Protein AF-V4YNF7-F1 (afdb_monomer_lite)

Radius of gyration: 17.8 Å; chains: 1; bounding box: 42×42×47 Å

Secondary structure (DSSP, 8-state):
-----TTTHHHHHHHHHHHHHHSPPPTTTHHHHHHHHHHHHHHHHHHHHTS-GGG--SHHHHHHHHHHHHHHTSBTTSTTT-------TTSSS-----TT-BHHHHHHHHHHHHHSS-GGGEEEEEETTEEEEEEEEEE-TTS-EEEEEEEHHHHHHHHHHHHHHHHHHHHHHTTTS-THHHHHHHHHHHHHH--

Foldseek 3Di:
DDDDDPVRNLLVVLVVLLVQLVDDDDPQCLQVSLQVSLLVNLLSLLVLCPPDPVPPPDLLSVLSVVLLVVQQVAQCCDPPNNDDLPPDPPDPWFDPNCPPDGSNQVSVFQNCQCPPPNVVQWAFDDDVPGTFFIKTWDAHPVRDIGIGTDGSSNSSSNSNVSSVSSSVSNLVSVPPDDPVSVVVVVVVVVVVVVD

Sequence (195 aa):
MTEITKAHAEWAVVDRLRTMLNETPHAEYNVTQSYGLCVAILAWVMQRVRTPESTDNSTEDRAAISVKVALDGQNVEDLPWALNTGGSERQLHTSGDFKGFTAYDFLKWLRDASCHGDARQVSPVNSGSTLGGFEFRASARNDRERTLVLTERDLRRIGLGLAAMYCQALQSAASPSSIHFVEDAQSMCEERIAA

pLDDT: mean 81.96, std 17.47, range [40.94, 98.19]

Structure (mmCIF, N/CA/C/O backbone):
data_AF-V4YNF7-F1
#
_entry.id   AF-V4YNF7-F1
#
loop_
_atom_site.group_PDB
_atom_site.id
_atom_site.type_symbol
_atom_site.label_atom_id
_atom_site.label_alt_id
_atom_site.label_comp_id
_atom_site.label_asym_id
_atom_site.label_entity_id
_atom_site.label_seq_id
_atom_site.pdbx_PDB_ins_code
_atom_site.Cartn_x
_atom_site.Cartn_y
_atom_site.Cartn_z
_atom_site.occupancy
_atom_site.B_iso_or_equiv
_atom_site.auth_seq_id
_atom_site.auth_comp_id
_atom_site.auth_asym_id
_atom_site.auth_atom_id
_atom_site.pdbx_PDB_model_num
ATOM 1 N N . MET A 1 1 ? 0.055 -25.004 -10.264 1.00 45.66 1 MET A N 1
ATOM 2 C CA . MET A 1 1 ? 0.685 -23.821 -9.638 1.00 45.66 1 MET A CA 1
ATOM 3 C C . MET A 1 1 ? 2.014 -23.605 -10.347 1.00 45.66 1 MET A C 1
ATOM 5 O O . MET A 1 1 ? 2.858 -24.488 -10.273 1.00 45.66 1 MET A O 1
ATOM 9 N N . THR A 1 2 ? 2.153 -22.528 -11.118 1.00 60.88 2 THR A N 1
ATOM 10 C CA . THR A 1 2 ? 3.309 -22.301 -12.005 1.00 60.88 2 THR A CA 1
ATOM 11 C C . THR A 1 2 ? 4.480 -21.693 -11.230 1.00 60.88 2 THR A C 1
ATOM 13 O O . THR A 1 2 ? 4.279 -20.921 -10.287 1.00 60.88 2 THR A O 1
ATOM 16 N N . GLU A 1 3 ? 5.706 -22.047 -11.596 1.00 80.25 3 GLU A N 1
ATOM 17 C CA . GLU A 1 3 ? 6.935 -21.544 -10.978 1.00 80.25 3 GLU A CA 1
ATOM 18 C C . GLU A 1 3 ? 7.101 -20.026 -11.194 1.00 80.25 3 GLU A C 1
ATOM 20 O O . GLU A 1 3 ? 6.721 -19.495 -12.236 1.00 80.25 3 GLU A O 1
ATOM 25 N N . ILE A 1 4 ? 7.653 -19.312 -10.205 1.00 76.88 4 ILE A N 1
ATOM 26 C CA . ILE A 1 4 ? 8.141 -17.938 -10.397 1.00 76.88 4 ILE A CA 1
ATOM 27 C C . ILE A 1 4 ? 9.621 -18.035 -10.748 1.00 76.88 4 ILE A C 1
ATOM 29 O O . ILE A 1 4 ? 10.442 -18.363 -9.893 1.00 76.88 4 ILE A O 1
ATOM 33 N N . THR A 1 5 ? 9.968 -17.751 -11.999 1.00 76.75 5 THR A N 1
ATOM 34 C CA . THR A 1 5 ? 11.367 -17.750 -12.437 1.00 76.75 5 THR A CA 1
ATOM 35 C C . THR A 1 5 ? 12.079 -16.479 -11.969 1.00 76.75 5 THR A C 1
ATOM 37 O O . THR A 1 5 ? 11.452 -15.447 -11.721 1.00 76.75 5 THR A O 1
ATOM 40 N N . LYS A 1 6 ? 13.417 -16.516 -11.887 1.00 73.88 6 LYS A N 1
ATOM 41 C CA . LYS A 1 6 ? 14.224 -15.339 -11.507 1.00 73.88 6 LYS A CA 1
ATOM 42 C C . LYS A 1 6 ? 13.979 -14.126 -12.409 1.00 73.88 6 LYS A C 1
ATOM 44 O O . LYS A 1 6 ? 14.010 -13.008 -11.915 1.00 73.88 6 LYS A O 1
ATOM 49 N N . ALA A 1 7 ? 13.707 -14.356 -13.694 1.00 67.62 7 ALA A N 1
ATOM 50 C CA . ALA A 1 7 ? 13.445 -13.298 -14.666 1.00 67.62 7 ALA A CA 1
ATOM 51 C C . ALA A 1 7 ? 12.148 -12.519 -14.378 1.00 67.62 7 ALA A C 1
ATOM 53 O O . ALA A 1 7 ? 12.031 -11.363 -14.759 1.00 67.62 7 ALA A O 1
ATOM 54 N N . HIS A 1 8 ? 11.176 -13.133 -13.697 1.00 70.62 8 HIS A N 1
ATOM 55 C CA . HIS A 1 8 ? 9.860 -12.532 -13.448 1.00 70.62 8 HIS A CA 1
ATOM 56 C C . HIS A 1 8 ? 9.594 -12.267 -11.967 1.00 70.62 8 HIS A C 1
ATOM 58 O O . HIS A 1 8 ? 8.518 -11.787 -11.614 1.00 70.62 8 HIS A O 1
ATOM 64 N N . ALA A 1 9 ? 10.551 -12.593 -11.093 1.00 74.31 9 ALA A N 1
ATOM 65 C CA . ALA A 1 9 ? 10.332 -12.648 -9.655 1.00 74.31 9 ALA A CA 1
ATOM 66 C C . ALA A 1 9 ? 9.766 -11.346 -9.079 1.00 74.31 9 ALA A C 1
ATOM 68 O O . ALA A 1 9 ? 8.879 -11.399 -8.233 1.00 74.31 9 ALA A O 1
ATOM 69 N N . GLU A 1 10 ? 10.215 -10.188 -9.564 1.00 78.62 10 GLU A N 1
ATOM 70 C CA . GLU A 1 10 ? 9.797 -8.905 -8.995 1.00 78.62 10 GLU A CA 1
ATOM 71 C C . GLU A 1 10 ? 8.338 -8.550 -9.299 1.00 78.62 10 GLU A C 1
ATOM 73 O O . GLU A 1 10 ? 7.591 -8.233 -8.374 1.00 78.62 10 GLU A O 1
ATOM 78 N N . TRP A 1 11 ? 7.901 -8.627 -10.560 1.00 85.25 11 TRP A N 1
ATOM 79 C CA . TRP A 1 11 ? 6.522 -8.276 -10.911 1.00 85.25 11 TRP A CA 1
ATOM 80 C C . TRP A 1 11 ? 5.548 -9.428 -10.646 1.00 85.25 11 TRP A C 1
ATOM 82 O O . TRP A 1 11 ? 4.438 -9.183 -10.183 1.00 85.25 11 TRP A O 1
ATOM 92 N N . ALA A 1 12 ? 5.946 -10.687 -10.860 1.00 88.06 12 ALA A N 1
ATOM 93 C CA . ALA A 1 12 ? 5.044 -11.829 -10.713 1.00 88.06 12 ALA A CA 1
ATOM 94 C C . ALA A 1 12 ? 4.657 -12.091 -9.249 1.00 88.06 12 ALA A C 1
ATOM 96 O O . ALA A 1 12 ? 3.535 -12.520 -8.976 1.00 88.06 12 ALA A O 1
ATOM 97 N N . VAL A 1 13 ? 5.554 -11.822 -8.290 1.00 91.31 13 VAL A N 1
ATOM 98 C CA . VAL A 1 13 ? 5.212 -11.895 -6.859 1.00 91.31 13 VAL A CA 1
ATOM 99 C C . VAL A 1 13 ? 4.174 -10.830 -6.512 1.00 91.31 13 VAL A C 1
ATOM 101 O O . VAL A 1 13 ? 3.143 -11.154 -5.922 1.00 91.31 13 VAL A O 1
ATOM 104 N N . VAL A 1 14 ? 4.406 -9.578 -6.918 1.00 94.75 14 VAL A N 1
ATOM 105 C CA . VAL A 1 14 ? 3.476 -8.470 -6.654 1.00 94.75 14 VAL A CA 1
ATOM 106 C C . VAL A 1 14 ? 2.126 -8.707 -7.336 1.00 94.75 14 VAL A C 1
ATOM 108 O O . VAL A 1 14 ? 1.086 -8.481 -6.720 1.00 94.75 14 VAL A O 1
ATOM 111 N N . ASP A 1 15 ? 2.114 -9.244 -8.555 1.00 94.44 15 ASP A N 1
ATOM 112 C CA . ASP A 1 15 ? 0.883 -9.558 -9.280 1.00 94.44 15 ASP A CA 1
ATOM 113 C C . ASP A 1 15 ? 0.081 -10.703 -8.637 1.00 94.44 15 ASP A C 1
ATOM 115 O O . ASP A 1 15 ? -1.152 -10.657 -8.570 1.00 94.44 15 ASP A O 1
ATOM 119 N N . ARG A 1 16 ? 0.754 -11.709 -8.064 1.00 93.81 16 ARG A N 1
ATOM 120 C CA . ARG A 1 16 ? 0.079 -12.748 -7.269 1.00 93.81 16 ARG A CA 1
ATOM 121 C C . ARG A 1 16 ? -0.539 -12.178 -6.002 1.00 93.81 16 ARG A C 1
ATOM 123 O O . ARG A 1 16 ? -1.697 -12.476 -5.729 1.00 93.81 16 ARG A O 1
ATOM 130 N N . LEU A 1 17 ? 0.186 -11.331 -5.270 1.00 96.06 17 LEU A N 1
ATOM 131 C CA . LEU A 1 17 ? -0.360 -10.648 -4.092 1.00 96.06 17 LEU A CA 1
ATOM 132 C C . LEU A 1 17 ? -1.571 -9.782 -4.468 1.00 96.06 17 LEU A C 1
ATOM 134 O O . LEU A 1 17 ? -2.586 -9.808 -3.775 1.00 96.06 17 LEU A O 1
ATOM 138 N N . ARG A 1 18 ? -1.498 -9.072 -5.601 1.00 96.69 18 ARG A N 1
ATOM 139 C CA . ARG A 1 18 ? -2.611 -8.302 -6.173 1.00 96.69 18 ARG A CA 1
ATOM 140 C C . ARG A 1 18 ? -3.806 -9.191 -6.504 1.00 96.69 18 ARG A C 1
ATOM 142 O O . ARG A 1 18 ? -4.930 -8.831 -6.173 1.00 96.69 18 ARG A O 1
ATOM 149 N N . THR A 1 19 ? -3.572 -10.347 -7.124 1.00 94.94 19 THR A N 1
ATOM 150 C CA . THR A 1 19 ? -4.629 -11.319 -7.439 1.00 94.94 19 THR A CA 1
ATOM 151 C C . THR A 1 19 ? -5.309 -11.793 -6.157 1.00 94.94 19 THR A C 1
ATOM 153 O O . THR A 1 19 ? -6.521 -11.661 -6.038 1.00 94.94 19 THR A O 1
ATOM 156 N N . MET A 1 20 ? -4.535 -12.241 -5.163 1.00 95.12 20 MET A N 1
ATOM 157 C CA . MET A 1 20 ? -5.058 -12.684 -3.863 1.00 95.12 20 MET A CA 1
ATOM 158 C C . MET A 1 20 ? -5.839 -11.582 -3.137 1.00 95.12 20 MET A C 1
ATOM 160 O O . MET A 1 20 ? -6.768 -11.865 -2.385 1.00 95.12 20 MET A O 1
ATOM 164 N N . LEU A 1 21 ? -5.457 -10.317 -3.338 1.00 95.69 21 LEU A N 1
ATOM 165 C CA . LEU A 1 21 ? -6.161 -9.164 -2.780 1.00 95.69 21 LEU A CA 1
ATOM 166 C C . LEU A 1 21 ? -7.469 -8.873 -3.532 1.00 95.69 21 LEU A C 1
ATOM 168 O O . LEU A 1 21 ? -8.411 -8.344 -2.944 1.00 95.69 21 LEU A O 1
ATOM 172 N N . ASN A 1 22 ? -7.545 -9.202 -4.823 1.00 94.06 22 ASN A N 1
ATOM 173 C CA . ASN A 1 22 ? -8.729 -9.005 -5.659 1.00 94.06 22 ASN A CA 1
ATOM 174 C C . ASN A 1 22 ? -9.748 -10.151 -5.540 1.00 94.06 22 ASN A C 1
ATOM 176 O O . ASN A 1 22 ? -10.945 -9.922 -5.710 1.00 94.06 22 ASN A O 1
ATOM 180 N N . GLU A 1 23 ? -9.284 -11.358 -5.220 1.00 92.94 23 GLU A N 1
ATOM 181 C CA . GLU A 1 23 ? -10.125 -12.523 -4.938 1.00 92.94 23 GLU A CA 1
ATOM 182 C C . GLU A 1 23 ? -11.095 -12.262 -3.775 1.00 92.94 23 GLU A C 1
ATOM 184 O O . GLU A 1 23 ? -10.884 -11.385 -2.931 1.00 92.94 23 GLU A O 1
ATOM 189 N N . THR A 1 24 ? -12.195 -13.020 -3.741 1.00 89.62 24 THR A N 1
ATOM 190 C CA . THR A 1 24 ? -13.149 -12.965 -2.631 1.00 89.62 24 THR A CA 1
ATOM 191 C C . THR A 1 24 ? -12.441 -13.402 -1.345 1.00 89.62 24 THR A C 1
ATOM 193 O O . THR A 1 24 ? -12.001 -14.550 -1.260 1.00 89.62 24 THR A O 1
ATOM 196 N N . PRO A 1 25 ? -12.307 -12.519 -0.341 1.00 87.75 25 PRO A N 1
ATOM 197 C CA . PRO A 1 25 ? -11.581 -12.860 0.870 1.00 87.75 25 PRO A CA 1
ATOM 198 C C . PRO A 1 25 ? -12.389 -13.823 1.744 1.00 87.75 25 PRO A C 1
ATOM 200 O O . PRO A 1 25 ? -13.617 -13.903 1.645 1.00 87.75 25 PRO A O 1
ATOM 203 N N . HIS A 1 26 ? -11.709 -14.504 2.668 1.00 89.06 26 HIS A N 1
ATOM 204 C CA . HIS A 1 26 ? -12.403 -15.270 3.700 1.00 89.06 26 HIS A CA 1
ATOM 205 C C . HIS A 1 26 ? -13.266 -14.331 4.554 1.00 89.06 26 HIS A C 1
ATOM 207 O O . HIS A 1 26 ? -12.761 -13.332 5.065 1.00 89.06 26 HIS A O 1
ATOM 213 N N . ALA A 1 27 ? -14.550 -14.651 4.740 1.00 88.00 27 ALA A N 1
ATOM 214 C CA . ALA A 1 27 ? -15.511 -13.747 5.380 1.00 88.00 27 ALA A CA 1
ATOM 215 C C . ALA A 1 27 ? -15.097 -13.308 6.798 1.00 88.00 27 ALA A C 1
ATOM 217 O O . ALA A 1 27 ? -15.343 -12.171 7.184 1.00 88.00 27 ALA A O 1
ATOM 218 N N . GLU A 1 28 ? -14.434 -14.188 7.551 1.00 90.19 28 GLU A N 1
ATOM 219 C CA . GLU A 1 28 ? -13.969 -13.911 8.919 1.00 90.19 28 GLU A CA 1
ATOM 220 C C . GLU A 1 28 ? -12.641 -13.139 8.969 1.00 90.19 28 GLU A C 1
ATOM 222 O O . GLU A 1 28 ? -12.364 -12.426 9.930 1.00 90.19 28 GLU A O 1
ATOM 227 N N . TYR A 1 29 ? -11.803 -13.274 7.936 1.00 92.56 29 TYR A N 1
ATOM 228 C CA . TYR A 1 29 ? -10.428 -12.762 7.943 1.00 92.56 29 TYR A CA 1
ATOM 229 C C . TYR A 1 29 ? -10.197 -11.672 6.902 1.00 92.56 29 TYR A C 1
ATOM 231 O O . TYR A 1 29 ? -9.055 -11.283 6.679 1.00 92.56 29 TYR A O 1
ATOM 239 N N . ASN A 1 30 ? -11.251 -11.160 6.270 1.00 94.56 30 ASN A N 1
ATOM 240 C CA . ASN A 1 30 ? -11.163 -10.229 5.150 1.00 94.56 30 ASN A CA 1
ATOM 241 C C . ASN A 1 30 ? -10.336 -8.977 5.462 1.00 94.56 30 ASN A C 1
ATOM 243 O O . ASN A 1 30 ? -9.486 -8.596 4.656 1.00 94.56 30 ASN A O 1
ATOM 247 N N . VAL A 1 31 ? -10.522 -8.374 6.637 1.00 96.31 31 VAL A N 1
ATOM 248 C CA . VAL A 1 31 ? -9.780 -7.172 7.033 1.00 96.31 31 VAL A CA 1
ATOM 249 C C . VAL A 1 31 ? -8.308 -7.499 7.284 1.00 96.31 31 VAL A C 1
ATOM 251 O O . VAL A 1 31 ? -7.429 -6.827 6.748 1.00 96.31 31 VAL A O 1
ATOM 254 N N . THR A 1 32 ? -8.021 -8.565 8.033 1.00 96.81 32 THR A N 1
ATOM 255 C CA . THR A 1 32 ? -6.648 -9.001 8.343 1.00 96.81 32 THR A CA 1
ATOM 256 C C . THR A 1 32 ? -5.895 -9.462 7.092 1.00 96.81 32 THR A C 1
ATOM 258 O O . THR A 1 32 ? -4.731 -9.110 6.908 1.00 96.81 32 THR A O 1
ATOM 261 N N . GLN A 1 33 ? -6.557 -10.207 6.204 1.00 96.56 33 GLN A N 1
ATOM 262 C CA . GLN A 1 33 ? -6.017 -10.647 4.918 1.00 96.56 33 GLN A CA 1
ATOM 263 C C . GLN A 1 33 ? -5.709 -9.442 4.026 1.00 96.56 33 GLN A C 1
ATOM 265 O O . GLN A 1 33 ? -4.608 -9.351 3.484 1.00 96.56 33 GLN A O 1
ATOM 270 N N . SER A 1 34 ? -6.640 -8.489 3.920 1.00 97.31 34 SER A N 1
ATOM 271 C CA . SER A 1 34 ? -6.437 -7.270 3.129 1.00 97.31 34 SER A CA 1
ATOM 272 C C . SER A 1 34 ? -5.293 -6.426 3.677 1.00 97.31 34 SER A C 1
ATOM 274 O O . SER A 1 34 ? -4.465 -5.950 2.904 1.00 97.31 34 SER A O 1
ATOM 276 N N . TYR A 1 35 ? -5.194 -6.294 5.002 1.00 96.94 35 TYR A N 1
ATOM 277 C CA . TYR A 1 35 ? -4.072 -5.636 5.665 1.00 96.94 35 TYR A CA 1
ATOM 278 C C . TYR A 1 35 ? -2.741 -6.314 5.334 1.00 96.94 35 TYR A C 1
ATOM 280 O O . TYR A 1 35 ? -1.833 -5.659 4.825 1.00 96.94 35 TYR A O 1
ATOM 288 N N . GLY A 1 36 ? -2.634 -7.626 5.562 1.00 96.19 36 GLY A N 1
ATOM 289 C CA . GLY A 1 36 ? -1.395 -8.369 5.339 1.00 96.19 36 GLY A CA 1
ATOM 290 C C . GLY A 1 36 ? -0.920 -8.297 3.887 1.00 96.19 36 GLY A C 1
ATOM 291 O O . GLY A 1 36 ? 0.250 -8.016 3.632 1.00 96.19 36 GLY A O 1
ATOM 292 N N . LEU A 1 37 ? -1.833 -8.479 2.931 1.00 97.94 37 LEU A N 1
ATOM 293 C CA . LEU A 1 37 ? -1.529 -8.396 1.501 1.00 97.94 37 LEU A CA 1
ATOM 294 C C . LEU A 1 37 ? -1.171 -6.968 1.068 1.00 97.94 37 LEU A C 1
ATOM 296 O O . LEU A 1 37 ? -0.185 -6.781 0.355 1.00 97.94 37 LEU A O 1
ATOM 300 N N . CYS A 1 38 ? -1.916 -5.956 1.524 1.00 97.69 38 CYS A N 1
ATOM 301 C CA . CYS A 1 38 ? -1.615 -4.556 1.226 1.00 97.69 38 CYS A CA 1
ATOM 302 C C . CYS A 1 38 ? -0.235 -4.157 1.764 1.00 97.69 38 CYS A C 1
ATOM 304 O O . CYS A 1 38 ? 0.548 -3.553 1.035 1.00 97.69 38 CYS A O 1
ATOM 306 N N . VAL A 1 39 ? 0.096 -4.518 3.009 1.00 96.38 39 VAL A N 1
ATOM 307 C CA . VAL A 1 39 ? 1.406 -4.219 3.611 1.00 96.38 39 VAL A CA 1
ATOM 308 C C . VAL A 1 39 ? 2.530 -4.971 2.902 1.00 96.38 39 VAL A C 1
ATOM 310 O O . VAL A 1 39 ? 3.589 -4.390 2.678 1.00 96.38 39 VAL A O 1
ATOM 313 N N . ALA A 1 40 ? 2.315 -6.226 2.496 1.00 96.88 40 ALA A N 1
ATOM 314 C CA . ALA A 1 40 ? 3.305 -6.982 1.730 1.00 96.88 40 ALA A CA 1
ATOM 315 C C . ALA A 1 40 ? 3.612 -6.316 0.378 1.00 96.88 40 ALA A C 1
ATOM 317 O O . ALA A 1 40 ? 4.780 -6.110 0.046 1.00 96.88 40 ALA A O 1
ATOM 318 N N . ILE A 1 41 ? 2.572 -5.917 -0.365 1.00 97.38 41 ILE A N 1
ATOM 319 C CA . ILE A 1 41 ? 2.708 -5.159 -1.619 1.00 97.38 41 ILE A CA 1
ATOM 320 C C . ILE A 1 41 ? 3.441 -3.841 -1.360 1.00 97.38 41 ILE A C 1
ATOM 322 O O . ILE A 1 41 ? 4.418 -3.529 -2.038 1.00 97.38 41 ILE A O 1
ATOM 326 N N . LEU A 1 42 ? 2.995 -3.082 -0.358 1.00 96.69 42 LEU A N 1
ATOM 327 C CA . LEU A 1 42 ? 3.559 -1.788 -0.001 1.00 96.69 42 LEU A CA 1
ATOM 328 C C . LEU A 1 42 ? 5.048 -1.894 0.339 1.00 96.69 42 LEU A C 1
ATOM 330 O O . LEU A 1 42 ? 5.852 -1.131 -0.188 1.00 96.69 42 LEU A O 1
ATOM 334 N N . ALA A 1 43 ? 5.429 -2.847 1.190 1.00 94.69 43 ALA A N 1
ATOM 335 C CA . ALA A 1 43 ? 6.815 -3.063 1.582 1.00 94.69 43 ALA A CA 1
ATOM 336 C C . ALA A 1 43 ? 7.691 -3.412 0.374 1.00 94.69 43 ALA A C 1
ATOM 338 O O . ALA A 1 43 ? 8.766 -2.830 0.217 1.0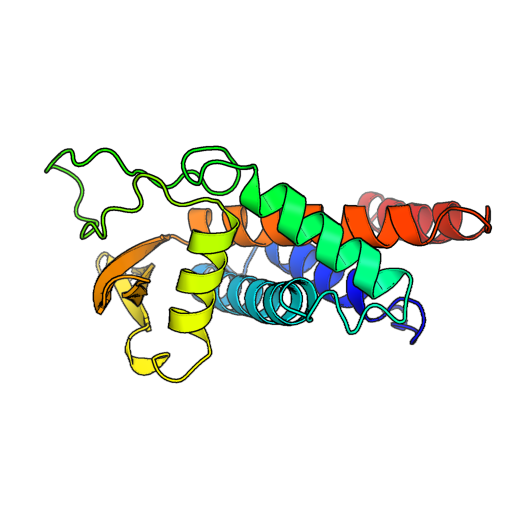0 94.69 43 ALA A O 1
ATOM 339 N N . TRP A 1 44 ? 7.215 -4.312 -0.491 1.00 94.19 44 TRP A N 1
ATOM 340 C CA . TRP A 1 44 ? 7.942 -4.746 -1.681 1.00 94.19 44 TRP A CA 1
ATOM 341 C C . TRP A 1 44 ? 8.155 -3.598 -2.668 1.00 94.19 44 TRP A C 1
ATOM 343 O O . TRP A 1 44 ? 9.289 -3.279 -3.029 1.00 94.19 44 TRP A O 1
ATOM 353 N N . VAL A 1 45 ? 7.069 -2.935 -3.071 1.00 95.31 45 VAL A N 1
ATOM 354 C CA . VAL A 1 45 ? 7.115 -1.857 -4.063 1.00 95.31 45 VAL A CA 1
ATOM 355 C C . VAL A 1 45 ? 7.919 -0.679 -3.523 1.00 95.31 45 VAL A C 1
ATOM 357 O O . VAL A 1 45 ? 8.833 -0.202 -4.196 1.00 95.31 45 VAL A O 1
ATOM 360 N N . MET A 1 46 ? 7.662 -0.248 -2.283 1.00 94.62 46 MET A N 1
ATOM 361 C CA . MET A 1 46 ? 8.364 0.901 -1.710 1.00 94.62 46 MET A CA 1
ATOM 362 C C . MET A 1 46 ? 9.857 0.642 -1.505 1.00 94.62 46 MET A C 1
ATOM 364 O O . MET A 1 46 ? 10.640 1.582 -1.606 1.00 94.62 46 MET A O 1
ATOM 368 N N . GLN A 1 47 ? 10.279 -0.603 -1.262 1.00 90.81 47 GLN A N 1
ATOM 369 C CA . GLN A 1 47 ? 11.701 -0.947 -1.214 1.00 90.81 47 GLN A CA 1
ATOM 370 C C . GLN A 1 47 ? 12.386 -0.712 -2.568 1.00 90.81 47 GLN A C 1
ATOM 372 O O . GLN A 1 47 ? 13.511 -0.219 -2.599 1.00 90.81 47 GLN A O 1
ATOM 377 N N . ARG A 1 48 ? 11.712 -1.033 -3.680 1.00 89.94 48 ARG A N 1
ATOM 378 C CA . ARG A 1 48 ? 12.277 -0.921 -5.033 1.00 89.94 48 ARG A CA 1
ATOM 379 C C . ARG A 1 48 ? 12.257 0.513 -5.549 1.00 89.94 48 ARG A C 1
ATOM 381 O O . ARG A 1 48 ? 13.298 1.010 -5.964 1.00 89.94 48 ARG A O 1
ATOM 388 N N . VAL A 1 49 ? 11.130 1.216 -5.445 1.00 91.12 49 VAL A N 1
ATOM 389 C CA . VAL A 1 49 ? 10.999 2.601 -5.953 1.00 91.12 49 VAL A CA 1
ATOM 390 C C . VAL A 1 49 ? 11.841 3.621 -5.169 1.00 91.12 49 VAL A C 1
ATOM 392 O O . VAL A 1 49 ? 12.057 4.733 -5.638 1.00 91.12 49 VAL A O 1
ATOM 395 N N . ARG A 1 50 ? 12.324 3.261 -3.969 1.00 86.94 50 ARG A N 1
ATOM 396 C CA . ARG A 1 50 ? 13.247 4.068 -3.146 1.00 86.94 50 ARG A CA 1
ATOM 397 C C . ARG A 1 50 ? 14.728 3.793 -3.429 1.00 86.94 50 ARG A C 1
ATOM 399 O O . ARG A 1 50 ? 15.575 4.394 -2.766 1.00 86.94 50 ARG A O 1
ATOM 406 N N . THR A 1 51 ? 15.047 2.883 -4.349 1.00 80.12 51 THR A N 1
ATOM 407 C CA . THR A 1 51 ? 16.432 2.619 -4.762 1.00 80.12 51 THR A CA 1
ATOM 408 C C . THR A 1 51 ? 17.040 3.915 -5.310 1.00 80.12 51 THR A C 1
ATOM 410 O O . THR A 1 51 ? 16.392 4.574 -6.125 1.00 80.12 51 THR A O 1
ATOM 413 N N . PRO A 1 52 ? 18.236 4.334 -4.854 1.00 74.12 52 PRO A N 1
ATOM 414 C CA . PRO A 1 52 ? 18.851 5.566 -5.334 1.00 74.12 52 PRO A CA 1
ATOM 415 C C . PRO A 1 52 ? 19.021 5.569 -6.857 1.00 74.12 52 PRO A C 1
ATOM 417 O O . PRO A 1 52 ? 19.471 4.584 -7.441 1.00 74.12 52 PRO A O 1
ATOM 420 N N . GLU A 1 53 ? 18.740 6.700 -7.501 1.00 67.69 53 GLU A N 1
ATOM 421 C CA . GLU A 1 53 ? 18.897 6.849 -8.958 1.00 67.69 53 GLU A CA 1
ATOM 422 C C . GLU A 1 53 ? 20.355 6.636 -9.403 1.00 67.69 53 GLU A C 1
ATOM 424 O O . GLU A 1 53 ? 20.616 6.114 -10.480 1.00 67.69 53 GLU A O 1
ATOM 429 N N . SER A 1 54 ? 21.325 6.940 -8.531 1.00 64.00 54 SER A N 1
ATOM 430 C CA . SER A 1 54 ? 22.755 6.696 -8.770 1.00 64.00 54 SER A CA 1
ATOM 431 C C . SER A 1 54 ? 23.145 5.213 -8.809 1.00 64.00 54 SER A C 1
ATOM 433 O O . SER A 1 54 ? 24.303 4.899 -9.071 1.00 64.00 54 SER A O 1
ATOM 435 N N . THR A 1 55 ? 22.217 4.310 -8.480 1.00 61.69 55 THR A N 1
ATOM 436 C CA . THR A 1 55 ? 22.407 2.851 -8.497 1.00 61.69 55 THR A CA 1
ATOM 437 C C . THR A 1 55 ? 21.606 2.153 -9.598 1.00 61.69 55 THR A C 1
ATOM 439 O O . THR A 1 55 ? 21.463 0.935 -9.545 1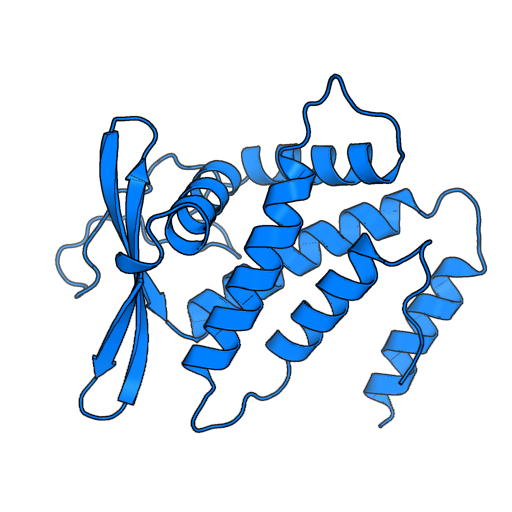.00 61.69 55 THR A O 1
ATOM 442 N N . ASP A 1 56 ? 21.108 2.903 -10.589 1.00 61.78 56 ASP A N 1
ATOM 443 C CA . ASP A 1 56 ? 20.408 2.368 -11.761 1.00 61.78 56 ASP A CA 1
ATOM 444 C C . ASP A 1 56 ? 21.323 1.457 -12.599 1.00 61.78 56 ASP A C 1
ATOM 446 O O . ASP A 1 56 ? 22.066 1.901 -13.475 1.00 61.78 56 ASP A O 1
ATOM 450 N N . ASN A 1 57 ? 21.278 0.161 -12.298 1.00 69.88 57 ASN A N 1
ATOM 451 C CA . ASN A 1 57 ? 22.097 -0.851 -12.954 1.00 69.88 57 ASN A CA 1
ATOM 452 C C . ASN A 1 57 ? 21.264 -1.783 -13.849 1.00 69.88 57 ASN A C 1
ATOM 454 O O . ASN A 1 57 ? 21.839 -2.612 -14.555 1.00 69.88 57 ASN A O 1
ATOM 458 N N . SER A 1 58 ? 19.928 -1.675 -13.842 1.00 81.94 58 SER A N 1
ATOM 459 C CA . SER A 1 58 ? 19.028 -2.623 -14.513 1.00 81.94 58 SER A CA 1
ATOM 460 C C . SER A 1 58 ? 17.787 -1.962 -15.125 1.00 81.94 58 SER A C 1
ATOM 462 O O . SER A 1 58 ? 17.409 -0.841 -14.793 1.00 81.94 58 SER A O 1
ATOM 464 N N . THR A 1 59 ? 17.143 -2.649 -16.071 1.00 83.75 59 THR A N 1
ATOM 465 C CA . THR A 1 59 ? 15.899 -2.166 -16.700 1.00 83.75 59 THR A CA 1
ATOM 466 C C . THR A 1 59 ? 14.750 -2.103 -15.691 1.00 83.75 59 THR A C 1
ATOM 468 O O . THR A 1 59 ? 13.906 -1.211 -15.757 1.00 83.75 59 THR A O 1
ATOM 471 N N . GLU A 1 60 ? 14.762 -3.005 -14.719 1.00 85.06 60 GLU A N 1
ATOM 472 C CA . GLU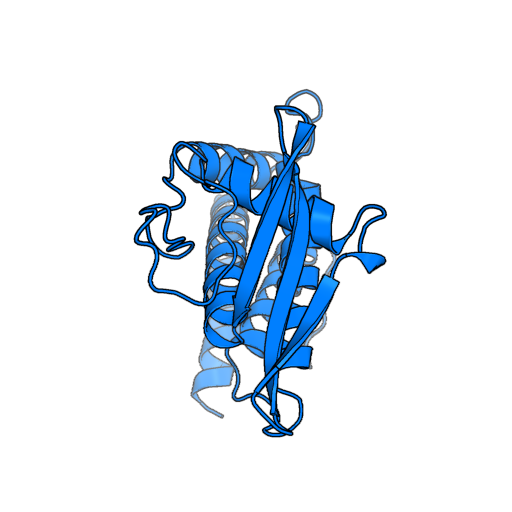 A 1 60 ? 13.826 -3.102 -13.610 1.00 85.06 60 GLU A CA 1
ATOM 473 C C . GLU A 1 60 ? 13.981 -1.927 -12.639 1.00 85.06 60 GLU A C 1
ATOM 475 O O . GLU A 1 60 ? 12.979 -1.367 -12.191 1.00 85.06 60 GLU A O 1
ATOM 480 N N . ASP A 1 61 ? 15.218 -1.500 -12.361 1.00 85.88 61 ASP A N 1
ATOM 481 C CA . ASP A 1 61 ? 15.476 -0.322 -11.526 1.00 85.88 61 ASP A CA 1
ATOM 482 C C . ASP A 1 61 ? 14.933 0.948 -12.194 1.00 85.88 61 ASP A C 1
ATOM 484 O O . ASP A 1 61 ? 14.210 1.709 -11.548 1.00 85.88 61 ASP A O 1
ATOM 488 N N . ARG A 1 62 ? 15.160 1.138 -13.504 1.00 87.75 62 ARG A N 1
ATOM 489 C CA . ARG A 1 62 ? 14.535 2.239 -14.270 1.00 87.75 62 ARG A CA 1
ATOM 490 C C . ARG A 1 62 ? 13.019 2.204 -14.214 1.00 87.75 62 ARG A C 1
ATOM 492 O O . ARG A 1 62 ? 12.390 3.245 -14.023 1.00 87.75 62 ARG A O 1
ATOM 499 N N . ALA A 1 63 ? 12.425 1.023 -14.373 1.00 90.62 63 ALA A N 1
ATOM 500 C CA . ALA A 1 63 ? 10.981 0.859 -14.279 1.00 90.62 63 ALA A CA 1
ATOM 501 C C . ALA A 1 63 ? 10.472 1.261 -12.885 1.00 90.62 63 ALA A C 1
ATOM 503 O O . ALA A 1 63 ? 9.538 2.057 -12.782 1.00 90.62 63 ALA A O 1
ATOM 504 N N . ALA A 1 64 ? 11.123 0.805 -11.813 1.00 90.69 64 ALA A N 1
ATOM 505 C CA . ALA A 1 64 ? 10.771 1.179 -10.445 1.00 90.69 64 ALA A CA 1
ATOM 506 C C . ALA A 1 64 ? 10.940 2.690 -10.182 1.00 90.69 64 ALA A C 1
ATOM 508 O O . ALA A 1 64 ? 10.074 3.308 -9.560 1.00 90.69 64 ALA A O 1
ATOM 509 N N . ILE A 1 65 ? 12.002 3.313 -10.696 1.00 89.88 65 ILE A N 1
ATOM 510 C CA . ILE A 1 65 ? 12.205 4.768 -10.617 1.00 89.88 65 ILE A CA 1
ATOM 511 C C . ILE A 1 65 ? 11.088 5.508 -11.366 1.00 89.88 65 ILE A C 1
ATOM 513 O O . ILE A 1 65 ? 10.545 6.484 -10.849 1.00 89.88 65 ILE A O 1
ATOM 517 N N . SER A 1 66 ? 10.666 5.026 -12.539 1.00 92.75 66 SER A N 1
ATOM 518 C CA . SER A 1 66 ? 9.549 5.637 -13.273 1.00 92.75 66 SER A CA 1
ATOM 519 C C . SER A 1 66 ? 8.235 5.599 -12.479 1.00 92.75 66 SER A C 1
ATOM 521 O O . SER A 1 66 ? 7.478 6.570 -12.498 1.00 92.75 66 SER A O 1
ATOM 523 N N . VAL A 1 67 ? 7.999 4.535 -11.697 1.00 95.75 67 VAL A N 1
ATOM 524 C CA . VAL A 1 67 ? 6.852 4.448 -10.778 1.00 95.75 67 VAL A CA 1
ATOM 525 C C . VAL A 1 67 ? 6.953 5.512 -9.691 1.00 95.75 67 VAL A C 1
ATOM 527 O O . VAL A 1 67 ? 5.953 6.165 -9.400 1.00 95.75 67 VAL A O 1
ATOM 530 N N . LYS A 1 68 ? 8.144 5.744 -9.118 1.00 95.44 68 LYS A N 1
ATOM 531 C CA . LYS A 1 68 ? 8.350 6.837 -8.155 1.00 95.44 68 LYS A CA 1
ATOM 532 C C . LYS A 1 68 ? 7.971 8.186 -8.768 1.00 95.44 68 LYS A C 1
ATOM 534 O O . LYS A 1 68 ? 7.189 8.914 -8.167 1.00 95.44 68 LYS A O 1
ATOM 539 N N . VAL A 1 69 ? 8.491 8.497 -9.956 1.00 94.25 69 VAL A N 1
ATOM 540 C CA . VAL A 1 69 ? 8.201 9.759 -10.659 1.00 94.25 69 VAL A CA 1
ATOM 541 C C . VAL A 1 69 ? 6.697 9.915 -10.905 1.00 94.25 69 VAL A C 1
ATOM 543 O O . VAL A 1 69 ? 6.142 10.984 -10.663 1.00 94.25 69 VAL A O 1
ATOM 546 N N . ALA A 1 70 ? 6.018 8.844 -11.323 1.00 96.19 70 ALA A N 1
ATOM 547 C CA . ALA A 1 70 ? 4.571 8.856 -11.513 1.00 96.19 70 ALA A CA 1
ATOM 548 C C . ALA A 1 70 ? 3.804 9.102 -10.201 1.00 96.19 70 ALA A C 1
ATOM 550 O O . ALA A 1 70 ? 2.844 9.868 -10.196 1.00 96.19 70 ALA A O 1
ATOM 551 N N . LEU A 1 71 ? 4.225 8.487 -9.091 1.00 97.25 71 LEU A N 1
ATOM 552 C CA . LEU A 1 71 ? 3.616 8.681 -7.770 1.00 97.25 71 LEU A CA 1
ATOM 553 C C . LEU A 1 71 ? 3.867 10.087 -7.204 1.00 97.25 71 LEU A C 1
ATOM 555 O O . LEU A 1 71 ? 2.989 10.643 -6.548 1.00 97.25 71 LEU A O 1
ATOM 559 N N . ASP A 1 72 ? 5.037 10.675 -7.460 1.00 96.25 72 ASP A N 1
ATOM 560 C CA . ASP A 1 72 ? 5.341 12.064 -7.091 1.00 96.25 72 ASP A CA 1
ATOM 561 C C . ASP A 1 72 ? 4.446 13.065 -7.846 1.00 96.25 72 ASP A C 1
ATOM 563 O O . ASP A 1 72 ? 4.150 14.139 -7.331 1.00 96.25 72 ASP A O 1
ATOM 567 N N . GLY A 1 73 ? 3.985 12.710 -9.049 1.00 96.50 73 GLY A N 1
ATOM 568 C CA . GLY A 1 73 ? 3.081 13.534 -9.855 1.00 96.50 73 GLY A CA 1
ATOM 569 C C . GLY A 1 73 ? 1.590 13.401 -9.522 1.00 96.50 73 GLY A C 1
ATOM 570 O O . GLY A 1 73 ? 0.788 14.139 -10.091 1.00 96.50 73 GLY A O 1
ATOM 571 N N . GLN A 1 74 ? 1.194 12.474 -8.644 1.00 97.00 74 GLN A N 1
ATOM 572 C CA . GLN A 1 74 ? -0.211 12.225 -8.298 1.00 97.00 74 GLN A CA 1
ATOM 573 C C . GLN A 1 74 ? -0.589 12.867 -6.963 1.00 97.00 74 GLN A C 1
ATOM 575 O O . GLN A 1 74 ? 0.153 12.748 -5.984 1.00 97.00 74 GLN A O 1
ATOM 580 N N . ASN A 1 75 ? -1.778 13.475 -6.890 1.00 94.25 75 ASN A N 1
ATOM 581 C CA . ASN A 1 75 ? -2.318 13.935 -5.613 1.00 94.25 75 ASN A CA 1
ATOM 582 C C . ASN A 1 75 ? -2.861 12.750 -4.818 1.00 94.25 75 ASN A C 1
ATOM 584 O O . ASN A 1 75 ? -3.491 11.845 -5.362 1.00 94.25 75 ASN A O 1
ATOM 588 N N . VAL A 1 76 ? -2.683 12.784 -3.501 1.00 93.25 76 VAL A N 1
ATOM 589 C CA . VAL A 1 76 ? -3.195 11.734 -2.607 1.00 93.25 76 VAL A CA 1
ATOM 590 C C . VAL A 1 76 ? -4.734 11.700 -2.501 1.00 93.25 76 VAL A C 1
ATOM 592 O O . VAL A 1 76 ? -5.321 10.735 -2.014 1.00 93.25 76 VAL A O 1
ATOM 595 N N . GLU A 1 77 ? -5.403 12.758 -2.949 1.00 92.69 77 GLU A N 1
ATOM 596 C CA . GLU A 1 77 ? -6.868 12.851 -3.009 1.00 92.69 77 GLU A CA 1
ATOM 597 C C . GLU A 1 77 ? -7.438 12.118 -4.234 1.00 92.69 77 GLU A C 1
ATOM 599 O O . GLU A 1 77 ? -8.597 11.699 -4.224 1.00 92.69 77 GLU A O 1
ATOM 604 N N . ASP A 1 78 ? -6.621 11.912 -5.271 1.00 93.81 78 ASP A N 1
ATOM 605 C CA . ASP A 1 78 ? -7.027 11.217 -6.487 1.00 93.81 78 ASP A CA 1
ATOM 606 C C . ASP A 1 78 ? -7.087 9.698 -6.254 1.00 93.81 78 ASP A C 1
ATOM 608 O O . ASP A 1 78 ? -6.398 9.128 -5.398 1.00 93.81 78 ASP A O 1
ATOM 612 N N . LEU A 1 79 ? -7.921 9.002 -7.033 1.00 93.19 79 LEU A N 1
ATOM 613 C CA . LEU A 1 79 ? -7.897 7.539 -7.062 1.00 93.19 79 LEU A CA 1
ATOM 614 C C . LEU A 1 79 ? -6.539 7.041 -7.589 1.00 93.19 79 LEU A C 1
ATOM 616 O O . LEU A 1 79 ? -5.994 7.641 -8.513 1.00 93.19 79 LEU A O 1
ATOM 620 N N . PRO A 1 80 ? -6.015 5.914 -7.068 1.00 95.94 80 PRO A N 1
ATOM 621 C CA . PRO A 1 80 ? -6.641 4.981 -6.120 1.00 95.94 80 PRO A CA 1
ATOM 622 C C . PRO A 1 80 ? -6.461 5.350 -4.635 1.00 95.94 80 PRO A C 1
ATOM 624 O O . PRO A 1 80 ? -6.970 4.644 -3.766 1.00 95.94 80 PRO A O 1
ATOM 627 N N . TRP A 1 81 ? -5.760 6.430 -4.312 1.00 94.50 81 TRP A N 1
ATOM 628 C CA . TRP A 1 81 ? -5.400 6.778 -2.935 1.00 94.50 81 TRP A CA 1
ATOM 629 C C . TRP A 1 81 ? -6.615 7.307 -2.173 1.00 94.50 81 TRP A C 1
ATOM 631 O O . TRP A 1 81 ? -6.948 6.773 -1.112 1.00 94.50 81 TRP A O 1
ATOM 641 N N . ALA A 1 82 ? -7.336 8.254 -2.785 1.00 91.06 82 ALA A N 1
ATOM 642 C CA . ALA A 1 82 ? -8.603 8.820 -2.325 1.00 91.06 82 ALA A CA 1
ATOM 643 C C . ALA A 1 82 ? -8.629 9.133 -0.820 1.00 91.06 82 ALA A C 1
ATOM 645 O O . ALA A 1 82 ? -9.596 8.811 -0.123 1.00 91.06 82 ALA A O 1
ATOM 646 N N . LEU A 1 83 ? -7.548 9.726 -0.306 1.00 87.69 83 LEU A N 1
ATOM 647 C CA . LEU A 1 83 ? -7.531 10.203 1.069 1.00 87.69 83 LEU A CA 1
ATOM 648 C C . LEU A 1 83 ? -8.377 11.462 1.187 1.00 87.69 83 LEU A C 1
ATOM 650 O O . LEU A 1 83 ? -8.220 12.411 0.424 1.00 87.69 83 LEU A O 1
ATOM 654 N N . ASN A 1 84 ? -9.243 11.484 2.196 1.00 80.19 84 ASN A N 1
ATOM 655 C CA . ASN A 1 84 ? -9.972 12.688 2.543 1.00 80.19 84 ASN A CA 1
ATOM 656 C C . ASN A 1 84 ? -9.064 13.620 3.357 1.00 80.19 84 ASN A C 1
ATOM 658 O O . ASN A 1 84 ? -8.786 13.366 4.527 1.00 80.19 84 ASN A O 1
ATOM 662 N N . THR A 1 85 ? -8.601 14.694 2.728 1.00 73.56 85 THR A N 1
ATOM 663 C CA . THR A 1 85 ? -7.796 15.767 3.339 1.00 73.56 85 THR A CA 1
ATOM 664 C C . THR A 1 85 ? -8.660 16.945 3.807 1.00 73.56 85 THR A C 1
ATOM 666 O O . THR A 1 85 ? -8.172 17.873 4.454 1.00 73.56 85 THR A O 1
ATOM 669 N N . GLY A 1 86 ? -9.959 16.935 3.485 1.00 57.28 86 GLY A N 1
ATOM 670 C CA . GLY A 1 86 ? -10.907 17.969 3.870 1.00 57.28 86 GLY A CA 1
ATOM 671 C C . GLY A 1 86 ? -11.321 17.795 5.327 1.00 57.28 86 GLY A C 1
ATOM 672 O O . GLY A 1 86 ? -12.118 16.916 5.642 1.00 57.28 86 GLY A O 1
ATOM 673 N N . GLY A 1 87 ? -10.802 18.648 6.213 1.00 53.31 87 GLY A N 1
ATOM 674 C CA . GLY A 1 87 ? -11.070 18.649 7.658 1.00 53.31 87 GLY A CA 1
ATOM 675 C C . GLY A 1 87 ? -12.512 18.996 8.049 1.00 53.31 87 GLY A C 1
ATOM 676 O O . GLY A 1 87 ? -12.748 19.984 8.738 1.00 53.31 87 GLY A O 1
ATOM 677 N N . SER A 1 88 ? -13.495 18.206 7.619 1.00 46.25 88 SER A N 1
ATOM 678 C CA . SER A 1 88 ? -14.864 18.311 8.113 1.00 46.25 88 SER A CA 1
ATOM 679 C C . SER A 1 88 ? -15.006 17.455 9.375 1.00 46.25 88 SER A C 1
ATOM 681 O O . SER A 1 88 ? -14.926 16.230 9.319 1.00 46.25 88 SER A O 1
ATOM 683 N N . GLU A 1 89 ? -15.215 18.124 10.511 1.00 45.44 89 GLU A N 1
ATOM 684 C CA . GLU A 1 89 ? -15.243 17.647 11.910 1.00 45.44 89 GLU A CA 1
ATOM 685 C C . GLU A 1 89 ? -16.257 16.522 12.245 1.00 45.44 89 GLU A C 1
ATOM 687 O O . GLU A 1 89 ? -16.570 16.291 13.411 1.00 45.44 89 GLU A O 1
ATOM 692 N N . ARG A 1 90 ? -16.817 15.808 11.261 1.00 42.81 90 ARG A N 1
ATOM 693 C CA . ARG A 1 90 ? -17.904 14.833 11.467 1.00 42.81 90 ARG A CA 1
ATOM 694 C C . ARG A 1 90 ? -17.573 13.374 11.169 1.00 42.81 90 ARG A C 1
ATOM 696 O O . ARG A 1 90 ? -18.454 12.533 11.332 1.00 42.81 90 ARG A O 1
ATOM 703 N N . GLN A 1 91 ? -16.345 13.037 10.788 1.00 46.19 91 GLN A N 1
ATOM 704 C CA . GLN A 1 91 ? -15.935 11.637 10.676 1.00 46.19 91 GLN A CA 1
ATOM 705 C C . GLN A 1 91 ? -15.059 11.232 11.860 1.00 46.19 91 GLN A C 1
ATOM 707 O O . GLN A 1 91 ? -14.083 11.899 12.178 1.00 46.19 91 GLN A O 1
ATOM 712 N N . LEU A 1 92 ? -15.398 10.095 12.473 1.00 48.53 92 LEU A N 1
ATOM 713 C CA . LEU A 1 92 ? -14.665 9.375 13.528 1.00 48.53 92 LEU A CA 1
ATOM 714 C C . LEU A 1 92 ? -13.228 8.940 13.130 1.00 48.53 92 LEU A C 1
ATOM 716 O O . LEU A 1 92 ? -12.645 8.073 13.771 1.00 48.53 92 LEU A O 1
ATOM 720 N N . HIS A 1 93 ? -12.653 9.525 12.078 1.00 48.91 93 HIS A N 1
ATOM 721 C CA . HIS A 1 93 ? -11.332 9.227 11.541 1.00 48.91 93 HIS A CA 1
ATOM 722 C C . HIS A 1 93 ? -10.398 10.391 11.881 1.00 48.91 93 HIS A C 1
ATOM 724 O O . HIS A 1 93 ? -10.407 11.445 11.250 1.00 48.91 93 HIS A O 1
ATOM 730 N N . THR A 1 94 ? -9.641 10.206 12.955 1.00 48.25 94 THR A N 1
ATOM 731 C CA . THR A 1 94 ? -8.634 11.118 13.501 1.00 48.25 94 THR A CA 1
ATOM 732 C C . THR A 1 94 ? -7.651 11.569 12.414 1.00 48.25 94 THR A C 1
ATOM 734 O O . THR A 1 94 ? -6.932 10.772 11.822 1.00 48.25 94 THR A O 1
ATOM 737 N N . SER A 1 95 ? -7.675 12.875 12.135 1.00 52.53 95 SER A N 1
ATOM 738 C CA . SER A 1 95 ? -7.086 13.540 10.969 1.00 52.53 95 SER A CA 1
ATOM 739 C C . SER A 1 95 ? -5.605 13.882 11.164 1.00 52.53 95 SER A C 1
ATOM 741 O O . SER A 1 95 ? -5.271 14.931 11.718 1.00 52.53 95 SER A O 1
ATOM 743 N N . GLY A 1 96 ? -4.698 13.067 10.622 1.00 59.59 96 GLY A N 1
ATOM 744 C CA . GLY A 1 96 ? -3.453 13.620 10.088 1.00 59.59 96 GLY A CA 1
ATOM 745 C C . GLY A 1 96 ? -3.767 14.411 8.814 1.00 59.59 96 GLY A C 1
ATOM 746 O O . GLY A 1 96 ? -4.297 13.841 7.871 1.00 59.59 96 GLY A O 1
ATOM 747 N N . ASP A 1 97 ? -3.472 15.712 8.758 1.00 73.62 97 ASP A N 1
ATOM 748 C CA . ASP A 1 97 ? -3.754 16.531 7.565 1.00 73.62 97 ASP A CA 1
ATOM 749 C C . ASP A 1 97 ? -2.825 16.158 6.391 1.00 73.62 97 ASP A C 1
ATOM 751 O O . ASP A 1 97 ? -1.734 16.718 6.256 1.00 73.62 97 ASP A O 1
ATOM 755 N N . PHE A 1 98 ? -3.221 15.187 5.556 1.00 85.75 98 PHE A N 1
ATOM 756 C CA . PHE A 1 98 ? -2.522 14.754 4.329 1.00 85.75 98 PHE A CA 1
ATOM 757 C C . PHE A 1 98 ? -2.585 15.773 3.181 1.00 85.75 98 PHE A C 1
ATOM 759 O O . PHE A 1 98 ? -2.125 15.474 2.081 1.00 85.75 98 PHE A O 1
ATOM 766 N N . LYS A 1 99 ? -3.083 16.992 3.414 1.00 85.81 99 LYS A N 1
ATOM 767 C CA . LYS A 1 99 ? -3.078 18.052 2.409 1.00 85.81 99 LYS A CA 1
ATOM 768 C C . LYS A 1 99 ? -1.672 18.319 1.877 1.00 85.81 99 LYS A C 1
ATOM 770 O O . LYS A 1 99 ? -0.710 18.488 2.630 1.00 85.81 99 LYS A O 1
ATOM 775 N N . GLY A 1 100 ? -1.578 18.379 0.552 1.00 86.31 100 GLY A N 1
ATOM 776 C CA . GLY A 1 100 ? -0.328 18.612 -0.167 1.00 86.31 100 GLY A CA 1
ATOM 777 C C . GLY A 1 100 ? 0.607 17.403 -0.229 1.00 86.31 100 GLY A C 1
ATOM 778 O O . GLY A 1 100 ? 1.711 17.550 -0.745 1.00 86.31 100 GLY A O 1
ATOM 779 N N . PHE A 1 101 ? 0.204 16.229 0.274 1.00 91.25 101 PHE A N 1
ATOM 780 C CA . PHE A 1 101 ? 0.957 15.001 0.030 1.00 91.25 101 PHE A CA 1
ATOM 781 C C . PHE A 1 101 ? 0.788 14.560 -1.422 1.00 91.25 101 PHE A C 1
ATOM 783 O O . PHE A 1 101 ? -0.326 14.510 -1.955 1.00 91.25 101 PHE A O 1
ATOM 790 N N . THR A 1 102 ? 1.903 14.159 -2.024 1.00 95.62 102 THR A N 1
ATOM 791 C CA . THR A 1 102 ? 1.878 13.314 -3.215 1.00 95.62 102 THR A CA 1
ATOM 792 C C . THR A 1 102 ? 1.486 11.888 -2.823 1.00 95.62 102 THR A C 1
ATOM 794 O O . THR A 1 102 ? 1.570 11.494 -1.651 1.00 95.62 102 THR A O 1
ATOM 797 N N . ALA A 1 103 ? 1.100 11.072 -3.802 1.00 96.81 103 ALA A N 1
ATOM 798 C CA . ALA A 1 103 ? 0.885 9.647 -3.573 1.00 96.81 103 ALA A CA 1
ATOM 799 C C . ALA A 1 103 ? 2.147 8.965 -3.017 1.00 96.81 103 ALA A C 1
ATOM 801 O O . ALA A 1 103 ? 2.058 8.130 -2.116 1.00 96.81 103 ALA A O 1
ATOM 802 N N . TYR A 1 104 ? 3.331 9.357 -3.497 1.00 96.25 104 TYR A N 1
ATOM 803 C CA . TYR A 1 104 ? 4.602 8.839 -2.989 1.00 96.25 104 TYR A CA 1
ATOM 804 C C . TYR A 1 104 ? 4.832 9.190 -1.511 1.00 96.25 104 TYR A C 1
ATOM 806 O O . TYR A 1 104 ? 5.168 8.303 -0.723 1.00 96.25 104 TYR A O 1
ATOM 814 N N . ASP A 1 105 ? 4.622 10.451 -1.113 1.00 94.19 105 ASP A N 1
ATOM 815 C CA . ASP A 1 105 ? 4.780 10.886 0.281 1.00 94.19 105 ASP A CA 1
ATOM 816 C C . ASP A 1 105 ? 3.848 10.106 1.217 1.00 94.19 105 ASP A C 1
ATOM 818 O O . ASP A 1 105 ? 4.259 9.668 2.298 1.00 94.19 105 ASP A O 1
ATOM 822 N N . PHE A 1 106 ? 2.610 9.870 0.778 1.00 94.50 106 PHE A N 1
ATOM 823 C CA . PHE A 1 106 ? 1.645 9.063 1.515 1.00 94.50 106 PHE A CA 1
ATOM 824 C C . PHE A 1 106 ? 2.070 7.602 1.643 1.00 94.50 106 PHE A C 1
ATOM 826 O O . PHE A 1 106 ? 2.117 7.081 2.756 1.00 94.50 106 PHE A O 1
ATOM 833 N N . LEU A 1 107 ? 2.409 6.935 0.540 1.00 95.69 107 LEU A N 1
ATOM 834 C CA . LEU A 1 107 ? 2.799 5.524 0.565 1.00 95.69 107 LEU A CA 1
ATOM 835 C C . LEU A 1 107 ? 4.090 5.310 1.358 1.00 95.69 107 LEU A C 1
ATOM 837 O O . LEU A 1 107 ? 4.221 4.320 2.078 1.00 95.69 107 LEU A O 1
ATOM 841 N N . LYS A 1 108 ? 5.028 6.262 1.297 1.00 93.62 108 LYS A N 1
ATOM 842 C CA . LYS A 1 108 ? 6.215 6.266 2.153 1.00 93.62 108 LYS A CA 1
ATOM 843 C C . LYS A 1 108 ? 5.834 6.353 3.629 1.00 93.62 108 LYS A C 1
ATOM 845 O O . LYS A 1 108 ? 6.322 5.541 4.409 1.00 93.62 108 LYS A O 1
ATOM 850 N N . TRP A 1 109 ? 4.965 7.295 4.000 1.00 92.50 109 TRP A N 1
ATOM 851 C CA . TRP A 1 109 ? 4.478 7.424 5.376 1.00 92.50 109 TRP A CA 1
ATOM 852 C C . TRP A 1 109 ? 3.772 6.148 5.852 1.00 92.50 109 TRP A C 1
ATOM 854 O O . TRP A 1 109 ? 4.116 5.621 6.907 1.00 92.50 109 TRP A O 1
ATOM 864 N N . LEU A 1 110 ? 2.855 5.602 5.047 1.00 93.69 110 LEU A N 1
ATOM 865 C CA . LEU A 1 110 ? 2.105 4.389 5.378 1.00 93.69 110 LEU A CA 1
ATOM 866 C C . LEU A 1 110 ? 3.042 3.197 5.586 1.00 93.69 110 LEU A C 1
ATOM 868 O O . LEU A 1 110 ? 2.877 2.423 6.525 1.00 93.69 110 LEU A O 1
ATOM 872 N N . ARG A 1 111 ? 4.066 3.077 4.737 1.00 93.44 111 ARG A N 1
ATOM 873 C CA . ARG A 1 111 ? 5.070 2.021 4.834 1.00 93.44 111 ARG A CA 1
ATOM 874 C C . ARG A 1 111 ? 5.904 2.158 6.098 1.00 93.44 111 ARG A C 1
ATOM 876 O O . ARG A 1 111 ? 6.231 1.158 6.736 1.00 93.44 111 ARG A O 1
ATOM 883 N N . ASP A 1 112 ? 6.322 3.376 6.423 1.00 89.69 112 ASP A N 1
ATOM 884 C CA . ASP A 1 112 ? 7.126 3.624 7.615 1.00 89.69 112 ASP A CA 1
ATOM 885 C C . ASP A 1 112 ? 6.297 3.312 8.881 1.00 89.69 112 ASP A C 1
ATOM 887 O O . ASP A 1 112 ? 6.818 2.647 9.781 1.00 89.69 112 ASP A O 1
ATOM 891 N N . ALA A 1 113 ? 4.993 3.632 8.875 1.00 90.62 113 ALA A N 1
ATOM 892 C CA . ALA A 1 113 ? 4.036 3.235 9.913 1.00 90.62 113 ALA A CA 1
ATOM 893 C C . ALA A 1 113 ? 3.876 1.707 10.038 1.00 90.62 113 ALA A C 1
ATOM 895 O O . ALA A 1 113 ? 3.812 1.181 11.145 1.00 90.62 113 ALA A O 1
ATOM 896 N N . SER A 1 114 ? 3.843 0.969 8.923 1.00 91.12 114 SER A N 1
ATOM 897 C CA . SER A 1 114 ? 3.594 -0.479 8.944 1.00 91.12 114 SER A CA 1
ATOM 898 C C . SER A 1 114 ? 4.842 -1.350 9.145 1.00 91.12 114 SER A C 1
ATOM 900 O O . SER A 1 114 ? 4.717 -2.475 9.622 1.00 91.12 114 SER A O 1
ATOM 902 N N . CYS A 1 115 ? 6.040 -0.894 8.748 1.00 84.31 115 CYS A N 1
ATOM 903 C CA . CYS A 1 115 ? 7.196 -1.789 8.568 1.00 84.31 115 CYS A CA 1
ATOM 904 C C . CYS A 1 115 ? 8.461 -1.454 9.374 1.00 84.31 115 CYS A C 1
ATOM 906 O O . CYS A 1 115 ? 9.280 -2.350 9.554 1.00 84.31 115 CYS A O 1
ATOM 908 N N . HIS A 1 116 ? 8.697 -0.210 9.812 1.00 69.25 116 HIS A N 1
ATOM 909 C CA . HIS A 1 116 ? 10.053 0.221 10.217 1.00 69.25 116 HIS A CA 1
ATOM 910 C C . HIS A 1 116 ? 10.310 0.463 11.708 1.00 69.25 116 HIS A C 1
ATOM 912 O O . HIS A 1 116 ? 11.366 0.971 12.072 1.00 69.25 116 HIS A O 1
ATOM 918 N N . GLY A 1 117 ? 9.407 0.023 12.581 1.00 52.97 117 GLY A N 1
ATOM 919 C CA . GLY A 1 117 ? 9.614 0.072 14.036 1.00 52.97 117 GLY A CA 1
ATOM 920 C C . GLY A 1 117 ? 8.362 0.447 14.818 1.00 52.97 117 GLY A C 1
ATOM 921 O O . GLY A 1 117 ? 8.270 0.128 15.999 1.00 52.97 117 GLY A O 1
ATOM 922 N N . ASP A 1 118 ? 7.366 1.004 14.130 1.00 57.41 118 ASP A N 1
ATOM 923 C CA . ASP A 1 118 ? 6.077 1.398 14.694 1.00 57.41 118 ASP A CA 1
ATOM 924 C C . ASP A 1 118 ? 4.939 0.449 14.292 1.00 57.41 118 ASP A C 1
ATOM 926 O O . ASP A 1 118 ? 3.773 0.804 14.361 1.00 57.41 118 ASP A O 1
ATOM 930 N N . ALA A 1 119 ? 5.227 -0.824 13.989 1.00 57.94 119 ALA A N 1
ATOM 931 C CA . ALA A 1 119 ? 4.162 -1.831 13.863 1.00 57.94 119 ALA A CA 1
ATOM 932 C C . ALA A 1 119 ? 3.325 -1.958 15.161 1.00 57.94 119 ALA A C 1
ATOM 934 O O . ALA A 1 119 ? 2.191 -2.421 15.127 1.00 57.94 119 ALA A O 1
ATOM 935 N N . ARG A 1 120 ? 3.862 -1.497 16.306 1.00 67.38 120 ARG A N 1
ATOM 936 C CA . ARG A 1 120 ? 3.131 -1.319 17.577 1.00 67.38 120 ARG A CA 1
ATOM 937 C C . ARG A 1 120 ? 2.117 -0.167 17.559 1.00 67.38 120 ARG A C 1
ATOM 939 O O . ARG A 1 120 ? 1.280 -0.098 18.449 1.00 67.38 120 ARG A O 1
ATOM 946 N N . GLN A 1 121 ? 2.211 0.725 16.584 1.00 80.88 121 GLN A N 1
ATOM 947 C CA . GLN A 1 121 ? 1.292 1.834 16.330 1.00 80.88 121 GLN A CA 1
ATOM 948 C C . GLN A 1 121 ? 0.239 1.480 15.283 1.00 80.88 121 GLN A C 1
ATOM 950 O O . GLN A 1 121 ? -0.560 2.338 14.908 1.00 80.88 121 GLN A O 1
ATOM 955 N N . VAL A 1 122 ? 0.243 0.236 14.796 1.00 91.38 122 VAL A N 1
ATOM 956 C CA . VAL A 1 122 ? -0.877 -0.302 14.037 1.00 91.38 122 VAL A CA 1
ATOM 957 C C . VAL A 1 122 ? -1.819 -0.985 15.017 1.00 91.38 122 VAL A C 1
ATOM 959 O O . VAL A 1 122 ? -1.443 -1.956 15.673 1.00 91.38 122 VAL A O 1
ATOM 962 N N . SER A 1 123 ? -3.042 -0.473 15.128 1.00 93.62 123 SER A N 1
ATOM 963 C CA . SER A 1 123 ? -4.043 -0.981 16.073 1.00 93.62 123 SER A CA 1
ATOM 964 C C . SER A 1 123 ? -5.328 -1.396 15.357 1.00 93.62 123 SER A C 1
ATOM 966 O O . SER A 1 123 ? -5.751 -0.709 14.427 1.00 93.62 123 SER A O 1
ATOM 968 N N . PRO A 1 124 ? -5.976 -2.507 15.755 1.00 95.00 124 PRO A N 1
ATOM 969 C CA . PRO A 1 124 ? -7.252 -2.904 15.173 1.00 95.00 124 PRO A CA 1
ATOM 970 C C . PRO A 1 124 ? -8.350 -1.906 15.552 1.00 95.00 124 PRO A C 1
ATOM 972 O O . PRO A 1 124 ? -8.463 -1.502 16.710 1.00 95.00 124 PRO A O 1
ATOM 975 N N . VAL A 1 125 ? -9.201 -1.556 14.590 1.00 94.88 125 VAL A N 1
ATOM 976 C CA . VAL A 1 125 ? -10.384 -0.715 14.810 1.00 94.88 125 VAL A CA 1
ATOM 977 C C . VAL A 1 125 ? -11.625 -1.590 14.716 1.00 94.88 125 VAL A C 1
ATOM 979 O O . VAL A 1 125 ? -11.958 -2.098 13.644 1.00 94.88 125 VAL A O 1
ATOM 982 N N . ASN A 1 126 ? -12.312 -1.770 15.844 1.00 94.25 126 ASN A N 1
ATOM 983 C CA . ASN A 1 126 ? -13.496 -2.620 15.946 1.00 94.25 126 ASN A CA 1
ATOM 984 C C . ASN A 1 126 ? -14.787 -1.793 15.980 1.00 94.25 126 ASN A C 1
ATOM 986 O O . ASN A 1 126 ? -14.848 -0.736 16.607 1.00 94.25 126 ASN A O 1
ATOM 990 N N . SER A 1 127 ? -15.839 -2.324 15.361 1.00 88.38 127 SER A N 1
ATOM 991 C CA . SER A 1 127 ? -17.221 -1.867 15.514 1.00 88.38 127 SER A CA 1
ATOM 992 C C . SER A 1 127 ? -18.034 -3.001 16.134 1.00 88.38 127 SER A C 1
ATOM 994 O O . SER A 1 127 ? -18.340 -4.003 15.483 1.00 88.38 127 SER A O 1
ATOM 996 N N . GLY A 1 128 ? -18.314 -2.891 17.435 1.00 91.25 128 GLY A N 1
ATOM 997 C CA . GLY A 1 128 ? -18.864 -4.007 18.204 1.00 91.25 128 GLY A CA 1
ATOM 998 C C . GLY A 1 128 ? -17.901 -5.199 18.205 1.00 91.25 128 GLY A C 1
ATOM 999 O O . GLY A 1 128 ? -16.732 -5.053 18.551 1.00 91.25 128 GLY A O 1
ATOM 1000 N N . SER A 1 129 ? -18.387 -6.371 17.793 1.00 90.94 129 SER A N 1
ATOM 1001 C CA . SER A 1 129 ? -17.595 -7.606 17.683 1.00 90.94 129 SER A CA 1
ATOM 1002 C C . SER A 1 129 ? -16.935 -7.810 16.313 1.00 90.94 129 SER A C 1
ATOM 1004 O O . SER A 1 129 ? -16.448 -8.903 16.038 1.00 90.94 129 SER A O 1
ATOM 1006 N N . THR A 1 130 ? -16.963 -6.805 15.433 1.00 92.62 130 THR A N 1
ATOM 1007 C CA . THR A 1 130 ? -16.454 -6.919 14.058 1.00 92.62 130 THR A CA 1
ATOM 1008 C C . THR A 1 130 ? -15.224 -6.041 13.869 1.00 92.62 130 THR A C 1
ATOM 1010 O O . THR A 1 130 ? -15.253 -4.855 14.203 1.00 92.62 130 THR A O 1
ATOM 1013 N N . LEU A 1 131 ? -14.162 -6.603 13.291 1.00 95.50 131 LEU A N 1
ATOM 1014 C CA . LEU A 1 131 ? -12.989 -5.843 12.864 1.00 95.50 131 LEU A CA 1
ATOM 1015 C C . LEU A 1 131 ? -13.346 -5.025 11.615 1.00 95.50 131 LEU A C 1
ATOM 1017 O O . LEU A 1 131 ? -13.765 -5.590 10.609 1.00 95.50 131 LEU A O 1
ATOM 1021 N N . GLY A 1 132 ? -13.213 -3.700 11.683 1.00 93.56 132 GLY A N 1
ATOM 1022 C CA . GLY A 1 132 ? -13.562 -2.781 10.593 1.00 93.56 132 GLY A CA 1
ATOM 1023 C C . GLY A 1 132 ? -12.360 -2.242 9.815 1.00 93.56 132 GLY A C 1
ATOM 1024 O O . GLY A 1 132 ? -12.509 -1.803 8.674 1.00 93.56 132 GLY A O 1
ATOM 1025 N N . GLY A 1 133 ? -11.169 -2.275 10.413 1.00 95.88 133 GLY A N 1
ATOM 1026 C CA . GLY A 1 133 ? -9.962 -1.730 9.806 1.00 95.88 133 GLY A CA 1
ATOM 1027 C C . GLY A 1 133 ? -8.779 -1.687 10.761 1.00 95.88 133 GLY A C 1
ATOM 1028 O O . GLY A 1 133 ? -8.799 -2.300 11.830 1.00 95.88 133 GLY A O 1
ATOM 1029 N N . PHE A 1 134 ? -7.770 -0.918 10.370 1.00 95.38 134 PHE A N 1
ATOM 1030 C CA . PHE A 1 134 ? -6.588 -0.651 11.181 1.00 95.38 134 PHE A CA 1
ATOM 1031 C C . PHE A 1 134 ? -6.322 0.849 11.259 1.00 95.38 134 PHE A C 1
ATOM 1033 O O . PHE A 1 134 ? -6.422 1.562 10.261 1.00 95.38 134 PHE A O 1
ATOM 1040 N N . GLU A 1 135 ? -5.981 1.313 12.453 1.00 94.00 135 GLU A N 1
ATOM 1041 C CA . GLU A 1 135 ? -5.404 2.628 12.686 1.00 94.00 135 GLU A CA 1
ATOM 1042 C C . GLU A 1 135 ? -3.891 2.536 12.508 1.00 94.00 135 GLU A C 1
ATOM 1044 O O . GLU A 1 135 ? -3.265 1.620 13.032 1.00 94.00 135 GLU A O 1
ATOM 1049 N N . PHE A 1 136 ? -3.320 3.485 11.776 1.00 92.25 136 PHE A N 1
ATOM 1050 C CA . PHE A 1 136 ? -1.894 3.654 11.542 1.00 92.25 136 PHE A CA 1
ATOM 1051 C C . PHE A 1 136 ? -1.459 4.973 12.151 1.00 92.25 136 PHE A C 1
ATOM 1053 O O . PHE A 1 136 ? -2.095 6.001 11.901 1.00 92.25 136 PHE A O 1
ATOM 1060 N N . ARG A 1 137 ? -0.347 4.962 12.882 1.00 89.38 137 ARG A N 1
ATOM 1061 C CA . ARG A 1 137 ? 0.233 6.167 13.469 1.00 89.38 137 ARG A CA 1
ATOM 1062 C C . ARG A 1 137 ? 1.742 6.200 13.244 1.00 89.38 137 ARG A C 1
ATOM 1064 O O . ARG A 1 137 ? 2.427 5.212 13.476 1.00 89.38 137 ARG A O 1
ATOM 1071 N N . ALA A 1 138 ? 2.234 7.325 12.726 1.00 86.62 138 ALA A N 1
ATOM 1072 C CA . ALA A 1 138 ? 3.656 7.547 12.464 1.00 86.62 138 ALA A CA 1
ATOM 1073 C C . ALA A 1 138 ? 3.981 9.033 12.285 1.00 86.62 138 ALA A C 1
ATOM 1075 O O . ALA A 1 138 ? 3.148 9.826 11.826 1.00 86.62 138 ALA A O 1
ATOM 1076 N N . SER A 1 139 ? 5.228 9.396 12.574 1.00 83.50 139 SER A N 1
ATOM 1077 C CA . SER A 1 139 ? 5.769 10.732 12.315 1.00 83.50 139 SER A CA 1
ATOM 1078 C C . SER A 1 139 ? 5.876 11.031 10.818 1.00 83.50 139 SER A C 1
ATOM 1080 O O . SER A 1 139 ? 6.312 10.201 10.020 1.00 83.50 139 SER A O 1
ATOM 1082 N N . ALA A 1 140 ? 5.494 12.246 10.427 1.00 75.00 140 ALA A N 1
ATOM 1083 C CA . ALA A 1 140 ? 5.646 12.758 9.068 1.00 75.00 140 ALA A CA 1
ATOM 1084 C C . ALA A 1 140 ? 6.900 13.633 8.906 1.00 75.00 140 ALA A C 1
ATOM 1086 O O . ALA A 1 140 ? 7.647 13.865 9.849 1.00 75.00 140 ALA A O 1
ATOM 1087 N N . ARG A 1 141 ? 7.107 14.170 7.694 1.00 64.88 141 ARG A N 1
ATOM 1088 C CA . ARG A 1 141 ? 8.282 14.957 7.253 1.00 64.88 141 ARG A CA 1
ATOM 1089 C C . ARG A 1 141 ? 8.597 16.219 8.088 1.00 64.88 141 ARG A C 1
ATOM 1091 O O . ARG A 1 141 ? 9.615 16.855 7.852 1.00 64.88 141 ARG A O 1
ATOM 1098 N N . ASN A 1 142 ? 7.735 16.591 9.030 1.00 69.50 142 ASN A N 1
ATOM 1099 C CA . ASN A 1 142 ? 7.856 17.749 9.920 1.00 69.50 142 ASN A CA 1
ATOM 1100 C C . ASN A 1 142 ? 7.787 17.368 11.412 1.00 69.50 142 ASN A C 1
ATOM 1102 O O . ASN A 1 142 ? 7.380 18.198 12.224 1.00 69.50 142 ASN A O 1
ATOM 1106 N N . ASP A 1 143 ? 8.072 16.104 11.740 1.00 69.88 143 ASP A N 1
ATOM 1107 C CA . ASP A 1 143 ? 7.960 15.509 13.079 1.00 69.88 143 ASP A CA 1
ATOM 1108 C C . ASP A 1 143 ? 6.566 15.619 13.712 1.00 69.88 143 ASP A C 1
ATOM 1110 O O . ASP A 1 143 ? 6.376 15.326 14.892 1.00 69.88 143 ASP A O 1
ATOM 1114 N N . ARG A 1 144 ? 5.549 16.000 12.927 1.00 79.00 144 ARG A N 1
ATOM 1115 C CA . ARG A 1 144 ? 4.163 15.881 13.360 1.00 79.00 144 ARG A CA 1
ATOM 1116 C C . ARG A 1 144 ? 3.720 14.458 13.137 1.00 79.00 144 ARG A C 1
ATOM 1118 O O . ARG A 1 144 ? 3.752 13.939 12.019 1.00 79.00 144 ARG A O 1
ATOM 1125 N N . GLU A 1 145 ? 3.285 13.856 14.220 1.00 85.06 145 GLU A N 1
ATOM 1126 C CA . GLU A 1 145 ? 2.601 12.589 14.179 1.00 85.06 145 GLU A CA 1
ATOM 1127 C C . GLU A 1 145 ? 1.290 12.715 13.404 1.00 85.06 145 GLU A C 1
ATOM 1129 O O . GLU A 1 145 ? 0.592 13.733 13.461 1.00 85.06 145 GLU A O 1
ATOM 1134 N N . ARG A 1 146 ? 0.985 11.677 12.638 1.00 86.06 146 ARG A N 1
ATOM 1135 C CA . ARG A 1 146 ? -0.253 11.556 11.883 1.00 86.06 146 ARG A CA 1
ATOM 1136 C C . ARG A 1 146 ? -0.911 10.250 12.242 1.00 86.06 146 ARG A C 1
ATOM 1138 O O . ARG A 1 146 ? -0.218 9.269 12.503 1.00 86.06 146 ARG A O 1
ATOM 1145 N N . THR A 1 147 ? -2.231 10.260 12.171 1.00 88.81 147 THR A N 1
ATOM 1146 C CA . THR A 1 147 ? -3.064 9.082 12.353 1.00 88.81 147 THR A CA 1
ATOM 1147 C C . THR A 1 147 ? -3.941 8.911 11.122 1.00 88.81 147 THR A C 1
ATOM 1149 O O . THR A 1 147 ? -4.364 9.898 10.514 1.00 88.81 147 THR A O 1
ATOM 1152 N N . LEU A 1 148 ? -4.167 7.663 10.726 1.00 91.25 148 LEU A N 1
ATOM 1153 C CA . LEU A 1 148 ? -5.054 7.301 9.631 1.00 91.25 148 LEU A CA 1
ATOM 1154 C C . LEU A 1 148 ? -5.733 5.977 9.948 1.00 91.25 148 LEU A C 1
ATOM 1156 O O . LEU A 1 148 ? -5.061 5.004 10.269 1.00 91.25 148 LEU A O 1
ATOM 1160 N N . VAL A 1 149 ? -7.051 5.917 9.796 1.00 92.88 149 VAL A N 1
ATOM 1161 C CA . VAL A 1 149 ? -7.791 4.654 9.849 1.00 92.88 149 VAL A CA 1
ATOM 1162 C C . VAL A 1 149 ? -8.075 4.202 8.425 1.00 92.88 149 VAL A C 1
ATOM 1164 O O . VAL A 1 149 ? -8.673 4.951 7.656 1.00 92.88 149 VAL A O 1
ATOM 1167 N N . LEU A 1 150 ? -7.667 2.982 8.081 1.00 94.44 150 LEU A N 1
ATOM 1168 C CA . LEU A 1 150 ? -7.976 2.355 6.798 1.00 94.44 150 LEU A CA 1
ATOM 1169 C C . LEU A 1 150 ? -8.932 1.187 7.006 1.00 94.44 150 LEU A C 1
ATOM 1171 O O . LEU A 1 150 ? -8.658 0.276 7.792 1.00 94.44 150 LEU A O 1
ATOM 1175 N N . THR A 1 151 ? -10.043 1.205 6.274 1.00 95.25 151 THR A N 1
ATOM 1176 C CA . THR A 1 151 ? -10.979 0.078 6.221 1.00 95.25 151 THR A CA 1
ATOM 1177 C C . THR A 1 151 ? -10.450 -1.032 5.312 1.00 95.25 151 THR A C 1
ATOM 1179 O O . THR A 1 151 ? -9.506 -0.829 4.545 1.00 95.25 151 THR A O 1
ATOM 1182 N N . GLU A 1 152 ? -11.089 -2.204 5.336 1.00 95.06 152 GLU A N 1
ATOM 1183 C CA . GLU A 1 152 ? -10.829 -3.272 4.353 1.00 95.06 152 GLU A CA 1
ATOM 1184 C C . GLU A 1 152 ? -10.881 -2.752 2.910 1.00 95.06 152 GLU A C 1
ATOM 1186 O O . GLU A 1 152 ? -9.967 -3.009 2.122 1.00 95.06 152 GLU A O 1
ATOM 1191 N N . ARG A 1 153 ? -11.885 -1.931 2.591 1.00 94.81 153 ARG A N 1
ATOM 1192 C CA . ARG A 1 153 ? -12.057 -1.355 1.257 1.00 94.81 153 ARG A CA 1
ATOM 1193 C C . ARG A 1 153 ? -10.891 -0.451 0.870 1.00 94.81 153 ARG A C 1
ATOM 1195 O O . ARG A 1 153 ? -10.459 -0.487 -0.282 1.00 94.81 153 ARG A O 1
ATOM 1202 N N . ASP A 1 154 ? -10.393 0.359 1.800 1.00 96.06 154 ASP A N 1
ATOM 1203 C CA . ASP A 1 154 ? -9.264 1.253 1.537 1.00 96.06 154 ASP A CA 1
ATOM 1204 C C . ASP A 1 154 ? -7.971 0.462 1.332 1.00 96.06 154 ASP A C 1
ATOM 1206 O O . ASP A 1 154 ? -7.262 0.701 0.357 1.00 96.06 154 ASP A O 1
ATOM 1210 N N . LEU A 1 155 ? -7.707 -0.533 2.188 1.00 97.00 155 LEU A N 1
ATOM 1211 C CA . LEU A 1 155 ? -6.542 -1.419 2.078 1.00 97.00 155 LEU A CA 1
ATOM 1212 C C . LEU A 1 155 ? -6.519 -2.148 0.729 1.00 97.00 155 LEU A C 1
ATOM 1214 O O . LEU A 1 155 ? -5.487 -2.181 0.057 1.00 97.00 155 LEU A O 1
ATOM 1218 N N . ARG A 1 156 ? -7.666 -2.679 0.284 1.00 97.00 156 ARG A N 1
ATOM 1219 C CA . ARG A 1 156 ? -7.782 -3.312 -1.036 1.00 97.00 156 ARG A CA 1
ATOM 1220 C C . ARG A 1 156 ? -7.555 -2.312 -2.158 1.00 97.00 156 ARG A C 1
ATOM 1222 O O . ARG A 1 156 ? -6.734 -2.565 -3.031 1.00 97.00 156 ARG A O 1
ATOM 1229 N N . ARG A 1 157 ? -8.236 -1.164 -2.130 1.00 97.62 157 ARG A N 1
ATOM 1230 C CA . ARG A 1 157 ? -8.112 -0.128 -3.166 1.00 97.62 157 ARG A CA 1
ATOM 1231 C C . ARG A 1 157 ? -6.663 0.337 -3.332 1.00 97.62 157 ARG A C 1
ATOM 1233 O O . ARG A 1 157 ? -6.157 0.352 -4.453 1.00 97.62 157 ARG A O 1
ATOM 1240 N N . ILE A 1 158 ? -5.999 0.672 -2.226 1.00 97.94 158 ILE A N 1
ATOM 1241 C CA . ILE A 1 158 ? -4.613 1.153 -2.212 1.00 97.94 158 ILE A CA 1
ATOM 1242 C C . ILE A 1 158 ? -3.661 0.052 -2.691 1.00 97.94 158 ILE A C 1
ATOM 1244 O O . ILE A 1 158 ? -2.860 0.292 -3.594 1.00 97.94 158 ILE A O 1
ATOM 1248 N N . GLY A 1 159 ? -3.770 -1.161 -2.136 1.00 98.06 159 GLY A N 1
ATOM 1249 C CA . GLY A 1 159 ? -2.903 -2.281 -2.504 1.00 98.06 159 GLY A CA 1
ATOM 1250 C C . GLY A 1 159 ? -3.045 -2.687 -3.973 1.00 98.06 159 GLY A C 1
ATOM 1251 O O . GLY A 1 159 ? -2.040 -2.874 -4.657 1.00 98.06 159 GLY A O 1
ATOM 1252 N N . LEU A 1 160 ? -4.277 -2.758 -4.489 1.00 98.12 160 LEU A N 1
ATOM 1253 C CA . LEU A 1 160 ? -4.546 -3.064 -5.897 1.00 98.12 160 LEU A CA 1
ATOM 1254 C C . LEU A 1 160 ? -3.988 -1.983 -6.825 1.00 98.12 160 LEU A C 1
ATOM 1256 O O . LEU A 1 160 ? -3.346 -2.313 -7.822 1.00 98.12 160 LEU A O 1
ATOM 1260 N N . GLY A 1 161 ? -4.206 -0.711 -6.486 1.00 97.81 161 GLY A N 1
ATOM 1261 C CA . GLY A 1 161 ? -3.718 0.426 -7.260 1.00 97.81 161 GLY A CA 1
ATOM 1262 C C . GLY A 1 161 ? -2.194 0.465 -7.355 1.00 97.81 161 GLY A C 1
ATOM 1263 O O . GLY A 1 161 ? -1.641 0.545 -8.452 1.00 97.81 161 GLY A O 1
ATOM 1264 N N . LEU A 1 162 ? -1.513 0.325 -6.214 1.00 98.19 162 LEU A N 1
ATOM 1265 C CA . LEU A 1 162 ? -0.052 0.313 -6.160 1.00 98.19 162 LEU A CA 1
ATOM 1266 C C . LEU A 1 162 ? 0.541 -0.872 -6.930 1.00 98.19 162 LEU A C 1
ATOM 1268 O O . LEU A 1 162 ? 1.471 -0.696 -7.719 1.00 98.19 162 LEU A O 1
ATOM 1272 N N . ALA A 1 163 ? -0.008 -2.073 -6.731 1.00 97.75 163 ALA A N 1
ATOM 1273 C CA . ALA A 1 163 ? 0.464 -3.259 -7.430 1.00 97.75 163 ALA A CA 1
ATOM 1274 C C . ALA A 1 163 ? 0.254 -3.159 -8.945 1.00 97.75 163 ALA A C 1
ATOM 1276 O O . ALA A 1 163 ? 1.154 -3.525 -9.698 1.00 97.75 163 ALA A O 1
ATOM 1277 N N . ALA A 1 164 ? -0.895 -2.645 -9.397 1.00 96.81 164 ALA A N 1
ATOM 1278 C CA . ALA A 1 164 ? -1.179 -2.466 -10.818 1.00 96.81 164 ALA A CA 1
ATOM 1279 C C . ALA A 1 164 ? -0.179 -1.505 -11.477 1.00 96.81 164 ALA A C 1
ATOM 1281 O O . ALA A 1 164 ? 0.419 -1.859 -12.491 1.00 96.81 164 ALA A O 1
ATOM 1282 N N . MET A 1 165 ? 0.067 -0.339 -10.864 1.00 96.56 165 MET A N 1
ATOM 1283 C CA . MET A 1 165 ? 1.055 0.625 -11.361 1.00 96.56 165 MET A CA 1
ATOM 1284 C C . MET A 1 165 ? 2.456 0.016 -11.464 1.00 96.56 165 MET A C 1
ATOM 1286 O O . MET A 1 165 ? 3.134 0.177 -12.479 1.00 96.56 165 MET A O 1
ATOM 1290 N N . TYR A 1 166 ? 2.889 -0.696 -10.421 1.00 95.88 166 TYR A N 1
ATOM 1291 C CA . TYR A 1 166 ? 4.215 -1.303 -10.392 1.00 95.88 166 TYR A CA 1
ATOM 1292 C C . TYR A 1 166 ? 4.366 -2.411 -11.443 1.00 95.88 166 TYR A C 1
ATOM 1294 O O . TYR A 1 166 ? 5.318 -2.396 -12.222 1.00 95.88 166 TYR A O 1
ATOM 1302 N N . CYS A 1 167 ? 3.404 -3.336 -11.520 1.00 94.38 167 CYS A N 1
ATOM 1303 C CA . CYS A 1 167 ? 3.446 -4.433 -12.488 1.00 94.38 167 CYS A CA 1
ATOM 1304 C C . CYS A 1 167 ? 3.425 -3.912 -13.928 1.00 94.38 167 CYS A C 1
ATOM 1306 O O . CYS A 1 167 ? 4.221 -4.372 -14.743 1.00 94.38 167 CYS A O 1
ATOM 1308 N N . GLN A 1 168 ? 2.587 -2.913 -14.228 1.00 93.88 168 GLN A N 1
ATOM 1309 C CA . GLN A 1 168 ? 2.517 -2.312 -15.559 1.00 93.88 168 GLN A CA 1
ATOM 1310 C C . GLN A 1 168 ? 3.858 -1.701 -15.982 1.00 93.88 168 GLN A C 1
ATOM 1312 O O . GLN A 1 168 ? 4.288 -1.899 -17.120 1.00 93.88 168 GLN A O 1
ATOM 1317 N N . ALA A 1 169 ? 4.537 -0.986 -15.080 1.00 93.44 169 ALA A N 1
ATOM 1318 C CA . ALA A 1 169 ? 5.835 -0.385 -15.375 1.00 93.44 169 ALA A CA 1
ATOM 1319 C C . ALA A 1 169 ? 6.900 -1.449 -15.688 1.00 93.44 169 ALA A C 1
ATOM 1321 O O . ALA A 1 169 ? 7.601 -1.337 -16.694 1.00 93.44 169 ALA A O 1
ATOM 1322 N N . LEU A 1 170 ? 6.988 -2.507 -14.873 1.00 90.94 170 LEU A N 1
ATOM 1323 C CA . LEU A 1 170 ? 7.970 -3.579 -15.072 1.00 90.94 170 LEU A CA 1
ATOM 1324 C C . LEU A 1 170 ? 7.689 -4.394 -16.343 1.00 90.94 170 LEU A C 1
ATOM 1326 O O . LEU A 1 170 ? 8.607 -4.663 -17.115 1.00 90.94 170 LEU A O 1
ATOM 1330 N N . GLN A 1 171 ? 6.427 -4.743 -16.603 1.00 89.12 171 GLN A N 1
ATOM 1331 C CA . GLN A 1 171 ? 6.032 -5.478 -17.812 1.00 89.12 171 GLN A CA 1
ATOM 1332 C C . GLN A 1 171 ? 6.292 -4.665 -19.090 1.00 89.12 171 GLN A C 1
ATOM 1334 O O . GLN A 1 171 ? 6.770 -5.205 -20.091 1.00 89.12 171 GLN A O 1
ATOM 1339 N N . SER A 1 172 ? 6.040 -3.352 -19.048 1.00 87.88 172 SER A N 1
ATOM 1340 C CA . SER A 1 172 ? 6.330 -2.453 -20.174 1.00 87.88 172 SER A CA 1
ATOM 1341 C C . SER A 1 172 ? 7.833 -2.363 -20.447 1.00 87.88 172 SER A C 1
ATOM 1343 O O . SER A 1 172 ? 8.258 -2.386 -21.600 1.00 87.88 172 SER A O 1
ATOM 1345 N N . ALA A 1 173 ? 8.651 -2.313 -19.394 1.00 84.81 173 ALA A N 1
ATOM 1346 C CA . ALA A 1 173 ? 10.103 -2.243 -19.514 1.00 84.81 173 ALA A CA 1
ATOM 1347 C C . ALA A 1 173 ? 10.732 -3.553 -20.033 1.00 84.81 173 ALA A C 1
ATOM 1349 O O . ALA A 1 173 ? 11.761 -3.511 -20.706 1.00 84.81 173 ALA A O 1
ATOM 1350 N N . ALA A 1 174 ? 10.094 -4.702 -19.792 1.00 75.56 174 ALA A N 1
ATOM 1351 C CA . ALA A 1 174 ? 10.516 -6.002 -20.320 1.00 75.56 174 ALA A CA 1
ATOM 1352 C C . ALA A 1 174 ? 10.226 -6.199 -21.829 1.00 75.56 174 ALA A C 1
ATOM 1354 O O . ALA A 1 174 ? 10.744 -7.135 -22.439 1.00 75.56 174 ALA A O 1
ATOM 1355 N N . SER A 1 175 ? 9.423 -5.326 -22.454 1.00 58.25 175 SER A N 1
ATOM 1356 C CA . SER A 1 175 ? 8.840 -5.539 -23.791 1.00 58.25 175 SER A CA 1
ATOM 1357 C C . SER A 1 175 ? 9.575 -5.008 -25.051 1.00 58.25 175 SER A C 1
ATOM 1359 O O . SER A 1 175 ? 8.942 -5.025 -26.105 1.00 58.25 175 SER A O 1
ATOM 1361 N N . PRO A 1 176 ? 10.866 -4.596 -25.100 1.00 51.53 176 PRO A N 1
ATOM 1362 C CA . PRO A 1 176 ? 11.453 -4.241 -26.401 1.00 51.53 176 PRO A CA 1
ATOM 1363 C C . PRO A 1 176 ? 11.827 -5.432 -27.305 1.00 51.53 176 PRO A C 1
ATOM 1365 O O . PRO A 1 176 ? 12.104 -5.207 -28.482 1.00 51.53 176 PRO A O 1
ATOM 1368 N N . SER A 1 177 ? 11.902 -6.677 -26.805 1.00 46.69 177 SER A N 1
ATOM 1369 C CA . SER A 1 177 ? 12.583 -7.750 -27.560 1.00 46.69 177 SER A CA 1
ATOM 1370 C C . SER A 1 177 ? 12.128 -9.203 -27.361 1.00 46.69 177 SER A C 1
ATOM 1372 O O . SER A 1 177 ? 12.828 -10.100 -27.828 1.00 46.69 177 SER A O 1
ATOM 1374 N N . SER A 1 178 ? 10.954 -9.506 -26.794 1.00 43.03 178 SER A N 1
ATOM 1375 C CA . SER A 1 178 ? 10.373 -10.827 -27.088 1.00 43.03 178 SER A CA 1
ATOM 1376 C C . SER A 1 178 ? 8.857 -10.838 -27.215 1.00 43.03 178 SER A C 1
ATOM 1378 O O . SER A 1 178 ? 8.101 -10.550 -26.293 1.00 43.03 178 SER A O 1
ATOM 1380 N N . ILE A 1 179 ? 8.446 -11.223 -28.417 1.00 47.47 179 ILE A N 1
ATOM 1381 C CA . ILE A 1 179 ? 7.074 -11.508 -28.825 1.00 47.47 179 ILE A CA 1
ATOM 1382 C C . ILE A 1 179 ? 6.530 -12.733 -28.056 1.00 47.47 179 ILE A C 1
ATOM 1384 O O . ILE A 1 179 ? 5.329 -12.826 -27.848 1.00 47.47 179 ILE A O 1
ATOM 1388 N N . HIS A 1 180 ? 7.403 -13.586 -27.503 1.00 48.59 180 HIS A N 1
ATOM 1389 C CA . HIS A 1 180 ? 7.015 -14.681 -26.605 1.00 48.59 180 HIS A CA 1
ATOM 1390 C C . HIS A 1 180 ? 6.528 -14.212 -25.218 1.00 48.59 180 HIS A C 1
ATOM 1392 O O . HIS A 1 180 ? 5.830 -14.954 -24.534 1.00 48.59 180 HIS A O 1
ATOM 1398 N N . PHE A 1 181 ? 6.852 -12.985 -24.787 1.00 53.03 181 PHE A N 1
ATOM 1399 C CA . PHE A 1 181 ? 6.535 -12.509 -23.431 1.00 53.03 181 PHE A CA 1
ATOM 1400 C C . PHE A 1 181 ? 5.079 -12.092 -23.228 1.00 53.03 181 PHE A C 1
ATOM 1402 O O . PHE A 1 181 ? 4.544 -12.239 -22.129 1.00 53.03 181 PHE A O 1
ATOM 1409 N N . VAL A 1 182 ? 4.438 -11.556 -24.265 1.00 52.47 182 VAL A N 1
ATOM 1410 C CA . VAL A 1 182 ? 3.035 -11.131 -24.178 1.00 52.47 182 VAL A CA 1
ATOM 1411 C C . VAL A 1 182 ? 2.117 -12.352 -24.203 1.00 52.47 182 VAL A C 1
ATOM 1413 O O . VAL A 1 182 ? 1.153 -12.389 -23.447 1.00 52.47 182 VAL A O 1
ATOM 1416 N N . GLU A 1 183 ? 2.465 -13.374 -24.987 1.00 53.47 183 GLU A N 1
ATOM 1417 C CA . GLU A 1 183 ? 1.689 -14.611 -25.118 1.00 53.47 183 GLU A CA 1
ATOM 1418 C C . GLU A 1 183 ? 1.680 -15.433 -23.819 1.00 53.47 183 GLU A C 1
ATOM 1420 O O . GLU A 1 183 ? 0.610 -15.856 -23.386 1.00 53.47 183 GLU A O 1
ATOM 1425 N N . ASP A 1 184 ? 2.816 -15.581 -23.125 1.00 53.22 184 ASP A N 1
ATOM 1426 C CA . ASP A 1 184 ? 2.866 -16.300 -21.840 1.00 53.22 184 ASP A CA 1
ATOM 1427 C C . ASP A 1 184 ? 2.101 -15.556 -20.729 1.00 53.22 184 ASP A C 1
ATOM 1429 O O . ASP A 1 184 ? 1.366 -16.165 -19.949 1.00 53.22 184 ASP A O 1
ATOM 1433 N N . ALA A 1 185 ? 2.221 -14.225 -20.664 1.00 52.66 185 ALA A N 1
ATOM 1434 C CA . ALA A 1 185 ? 1.511 -13.417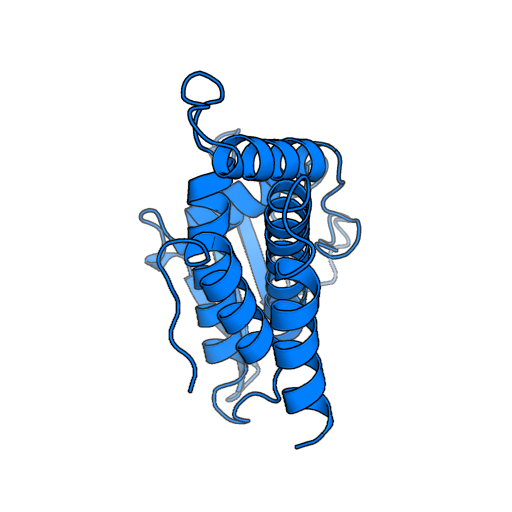 -19.671 1.00 52.66 185 ALA A CA 1
ATOM 1435 C C . ALA A 1 185 ? -0.006 -13.339 -19.941 1.00 52.66 185 ALA A C 1
ATOM 1437 O O . ALA A 1 185 ? -0.798 -13.347 -18.994 1.00 52.66 185 ALA A O 1
ATOM 1438 N N . GLN A 1 186 ? -0.418 -13.287 -21.214 1.00 52.72 186 GLN A N 1
ATOM 1439 C CA . GLN A 1 186 ? -1.828 -13.343 -21.614 1.00 52.72 186 GLN A CA 1
ATOM 1440 C C . GLN A 1 186 ? -2.422 -14.729 -21.376 1.00 52.72 186 GLN A C 1
ATOM 1442 O O . GLN A 1 186 ? -3.480 -14.813 -20.760 1.00 52.72 186 GLN A O 1
ATOM 1447 N N . SER A 1 187 ? -1.707 -15.800 -21.730 1.00 51.94 187 SER A N 1
ATOM 1448 C CA . SER A 1 187 ? -2.109 -17.184 -21.446 1.00 51.94 187 SER A CA 1
ATOM 1449 C C . SER A 1 187 ? -2.363 -17.404 -19.945 1.00 51.94 187 SER A C 1
ATOM 1451 O O . SER A 1 187 ? -3.400 -17.93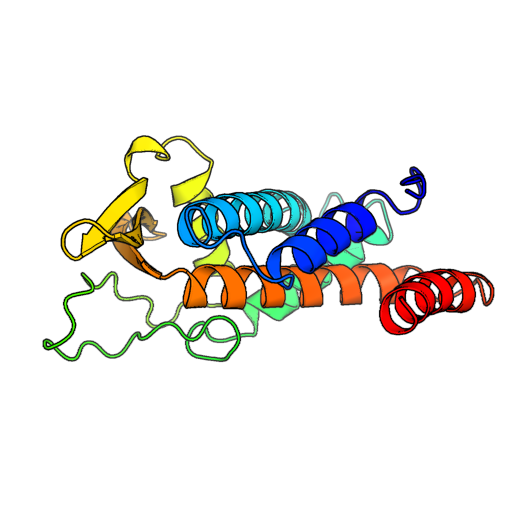6 -19.550 1.00 51.94 187 SER A O 1
ATOM 1453 N N . MET A 1 188 ? -1.504 -16.854 -19.075 1.00 54.97 188 MET A N 1
ATOM 1454 C CA . MET A 1 188 ? -1.703 -16.888 -17.618 1.00 54.97 188 MET A CA 1
ATOM 1455 C C . MET A 1 188 ? -2.938 -16.110 -17.119 1.00 54.97 188 MET A C 1
ATOM 1457 O O . MET A 1 188 ? -3.497 -16.459 -16.074 1.00 54.97 188 MET A O 1
ATOM 1461 N N . CYS A 1 189 ? -3.351 -15.043 -17.810 1.00 50.38 189 CYS A N 1
ATOM 1462 C CA . CYS A 1 189 ? -4.585 -14.314 -17.493 1.00 50.38 189 CYS A CA 1
ATOM 1463 C C . CYS A 1 189 ? -5.831 -15.030 -18.031 1.00 50.38 189 CYS A C 1
ATOM 1465 O O . CYS A 1 189 ? -6.850 -15.072 -17.344 1.00 50.38 189 CYS A O 1
ATOM 1467 N N . GLU A 1 190 ? -5.757 -15.602 -19.230 1.00 42.88 190 GLU A N 1
ATOM 1468 C CA . GLU A 1 190 ? -6.882 -16.244 -19.915 1.00 42.88 190 GLU A CA 1
ATOM 1469 C C . GLU A 1 190 ? -7.251 -17.599 -19.294 1.00 42.88 190 GLU A C 1
ATOM 1471 O O . GLU A 1 190 ? -8.436 -17.860 -19.074 1.00 42.88 190 GLU A O 1
ATOM 1476 N N . GLU A 1 191 ? -6.270 -18.413 -18.881 1.00 45.81 191 GLU A N 1
ATOM 1477 C CA . GLU A 1 191 ? -6.521 -19.675 -18.160 1.00 45.81 191 GLU A CA 1
ATOM 1478 C C . GLU A 1 191 ? -7.286 -19.471 -16.839 1.00 45.81 191 GLU A C 1
ATOM 1480 O O . GLU A 1 191 ? -7.989 -20.368 -16.380 1.00 45.81 191 GLU A O 1
ATOM 1485 N N . ARG A 1 192 ? -7.190 -18.283 -16.232 1.00 45.25 192 ARG A N 1
ATOM 1486 C CA . ARG A 1 192 ? -7.901 -17.928 -14.992 1.00 45.25 192 ARG A CA 1
ATOM 1487 C C . ARG A 1 192 ? -9.315 -17.398 -15.208 1.00 45.25 192 ARG A C 1
ATOM 1489 O O . ARG A 1 192 ? -10.088 -17.393 -14.260 1.0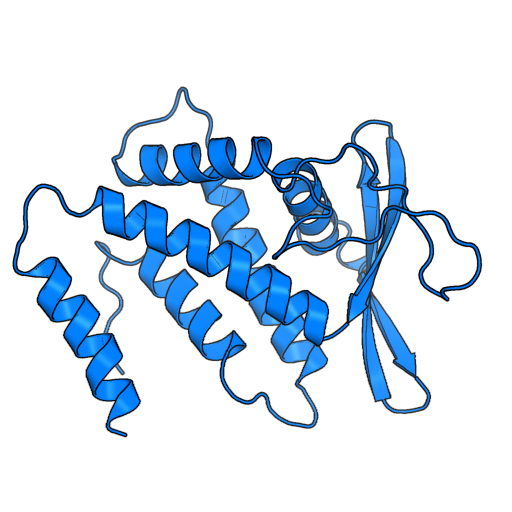0 45.25 192 ARG A O 1
ATOM 1496 N N . ILE A 1 193 ? -9.646 -16.925 -16.408 1.00 43.78 193 ILE A N 1
ATOM 1497 C CA . ILE A 1 193 ? -11.006 -16.479 -16.758 1.00 43.78 193 ILE A CA 1
ATOM 1498 C C . ILE A 1 193 ? -11.862 -17.674 -17.208 1.00 43.78 193 ILE A C 1
ATOM 1500 O O . ILE A 1 193 ? -13.085 -17.640 -17.092 1.00 43.78 193 ILE A O 1
ATOM 1504 N N . ALA A 1 194 ? -11.223 -18.731 -17.714 1.00 41.41 194 ALA A N 1
ATOM 1505 C CA . ALA A 1 194 ? -11.881 -19.935 -18.214 1.00 41.41 194 ALA A CA 1
ATOM 1506 C C . ALA A 1 194 ? -12.152 -21.023 -17.148 1.00 41.41 194 ALA A C 1
ATOM 1508 O O . ALA A 1 194 ? -12.805 -22.017 -17.472 1.00 41.41 194 ALA A O 1
ATOM 1509 N N . ALA A 1 195 ? -11.659 -20.854 -15.916 1.00 40.94 195 ALA A N 1
ATOM 1510 C CA . ALA A 1 195 ? -11.827 -21.778 -14.786 1.00 40.94 195 ALA A CA 1
ATOM 1511 C C . ALA A 1 195 ? -12.792 -21.213 -13.734 1.00 40.94 195 ALA A C 1
ATOM 1513 O O . ALA A 1 195 ? -13.564 -22.019 -13.166 1.00 40.94 195 ALA A O 1
#